Protein AF-A0AAV7VP66-F1 (afdb_monomer_lite)

Foldseek 3Di:
DWLVVVVVCALACPVDVCPPVNPVVVVVCVVVQHWDQDLAETEHEWDDDPPDIDFRLLQAQPDDPVRGHSVLVNVVSDDPLAAHEYEYQEDQDDPAALPPPHPNHSLVRLVSQVPPDLSRYEYEYEYYDPVCLVDDDLVSVLVSCVSVVVSHFYWHDYPDSTIQTAPPPPPVSSCVNCPPRDDD

Secondary structure (DSSP, 8-state):
--HHHHHT--SSSSSSSS-HHHHHHHHHHHHHT--EE-SSEEEE--EE-SS-EE-HHHHHHS--TTSS-HHHHHHHTPPTT--EEEEEEEPPPTTTTS-TT-TT-SGGGGGGGTTS-GGGEEEEEEE--GGGGTSS-HHHHHHHHHHHHTTS-EEE-SSSSSPEETTTTTHHHHHHHTTTPPP-

Structure (mmCIF, N/CA/C/O backbone):
data_AF-A0AAV7VP66-F1
#
_entry.id   AF-A0AAV7VP66-F1
#
loop_
_atom_site.group_PDB
_atom_site.id
_atom_site.type_symbol
_atom_site.label_atom_id
_atom_site.label_alt_id
_atom_site.label_comp_id
_atom_site.label_asym_id
_atom_site.label_entity_id
_atom_site.label_seq_id
_atom_site.pdbx_PDB_ins_code
_atom_site.Cartn_x
_atom_site.Cartn_y
_atom_site.Cartn_z
_atom_site.occupancy
_atom_site.B_iso_or_equiv
_atom_site.auth_seq_id
_atom_site.auth_comp_id
_atom_site.auth_asym_id
_atom_site.auth_atom_id
_atom_site.pdbx_PDB_model_num
ATOM 1 N N . MET A 1 1 ? -17.265 0.683 17.163 1.00 40.94 1 MET A N 1
ATOM 2 C CA . MET A 1 1 ? -15.971 1.197 16.702 1.00 40.94 1 MET A CA 1
ATOM 3 C C . MET A 1 1 ? -16.199 2.122 15.513 1.00 40.94 1 MET A C 1
ATOM 5 O O . MET A 1 1 ? -16.932 1.724 14.608 1.00 40.94 1 MET A O 1
ATOM 9 N N . THR A 1 2 ? -15.736 3.373 15.568 1.00 32.00 2 THR A N 1
ATOM 10 C CA . THR A 1 2 ? -16.033 4.456 14.598 1.00 32.00 2 THR A CA 1
ATOM 11 C C . THR A 1 2 ? -14.845 4.710 13.666 1.00 32.00 2 THR A C 1
ATOM 13 O O . THR A 1 2 ? -13.759 4.186 13.884 1.00 32.00 2 THR A O 1
ATOM 16 N N . ARG A 1 3 ? -15.053 5.526 12.623 1.00 40.59 3 ARG A N 1
ATOM 17 C CA . ARG A 1 3 ? -14.013 6.097 11.744 1.00 40.59 3 ARG A CA 1
ATOM 18 C C . ARG A 1 3 ? -12.750 6.537 12.498 1.00 40.59 3 ARG A C 1
ATOM 20 O O . ARG A 1 3 ? -11.644 6.304 12.026 1.00 40.59 3 ARG A O 1
ATOM 27 N N . ASP A 1 4 ? -12.938 7.056 13.708 1.00 42.88 4 ASP A N 1
ATOM 28 C CA . ASP A 1 4 ? -11.870 7.505 14.590 1.00 42.88 4 ASP A CA 1
ATOM 29 C C . ASP A 1 4 ? -10.891 6.396 15.002 1.00 42.88 4 ASP A C 1
ATOM 31 O O . ASP A 1 4 ? -9.792 6.735 15.390 1.00 42.88 4 ASP A O 1
ATOM 35 N N . GLU A 1 5 ? -11.202 5.096 14.927 1.00 48.59 5 GLU A N 1
ATOM 36 C CA . GLU A 1 5 ? -10.264 4.011 15.302 1.00 48.59 5 GLU A CA 1
ATOM 37 C C . GLU A 1 5 ? -9.369 3.516 14.162 1.00 48.59 5 GLU A C 1
ATOM 39 O O . GLU A 1 5 ? -8.278 3.019 14.436 1.00 48.59 5 GLU A O 1
ATOM 44 N N . CYS A 1 6 ? -9.777 3.675 12.897 1.00 50.09 6 CYS A N 1
ATOM 45 C CA . CYS A 1 6 ? -8.823 3.583 11.787 1.00 50.09 6 CYS A CA 1
ATOM 46 C C . CYS A 1 6 ? -8.069 4.917 11.606 1.00 50.09 6 CYS A C 1
ATOM 48 O O . CYS A 1 6 ? -6.892 4.891 11.267 1.00 50.09 6 CYS A O 1
ATOM 50 N N . ASP A 1 7 ? -8.687 6.069 11.910 1.00 42.00 7 ASP A N 1
ATOM 51 C CA . ASP A 1 7 ? -8.007 7.379 11.893 1.00 42.00 7 ASP A CA 1
ATOM 52 C C . ASP A 1 7 ? -7.042 7.550 13.093 1.00 42.00 7 ASP A C 1
ATOM 54 O O . ASP A 1 7 ? -5.997 8.180 12.962 1.00 42.00 7 ASP A O 1
ATOM 58 N N . THR A 1 8 ? -7.323 6.921 14.246 1.00 41.50 8 THR A N 1
ATOM 59 C CA . THR A 1 8 ? -6.390 6.759 15.386 1.00 41.50 8 THR A CA 1
ATOM 60 C C . THR A 1 8 ? -5.510 5.514 15.271 1.00 41.50 8 THR A C 1
ATOM 62 O O . THR A 1 8 ? -4.888 5.102 16.254 1.00 41.50 8 THR A O 1
ATOM 65 N N . LEU A 1 9 ? -5.276 5.019 14.048 1.00 44.59 9 LEU A N 1
ATOM 66 C CA . LEU A 1 9 ? -4.011 4.354 13.696 1.00 44.59 9 LEU A CA 1
ATOM 67 C C . LEU A 1 9 ? -2.824 5.357 13.747 1.00 44.59 9 LEU A C 1
ATOM 69 O O . LEU A 1 9 ? -1.919 5.350 12.913 1.00 44.59 9 LEU A O 1
ATOM 73 N N . ASP A 1 10 ? -2.849 6.232 14.753 1.00 33.56 10 ASP A N 1
ATOM 74 C CA . ASP A 1 10 ? -2.024 7.398 14.992 1.00 33.56 10 ASP A CA 1
ATOM 75 C C . ASP A 1 10 ? -0.991 7.081 16.089 1.00 33.56 10 ASP A C 1
ATOM 77 O O . ASP A 1 10 ? -1.248 6.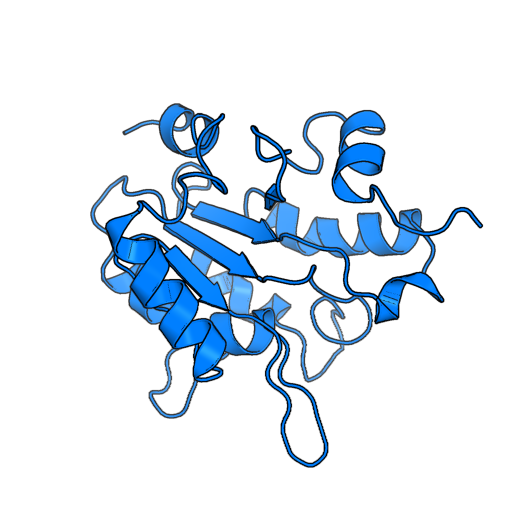371 17.065 1.00 33.56 10 ASP A O 1
ATOM 81 N N . ASN 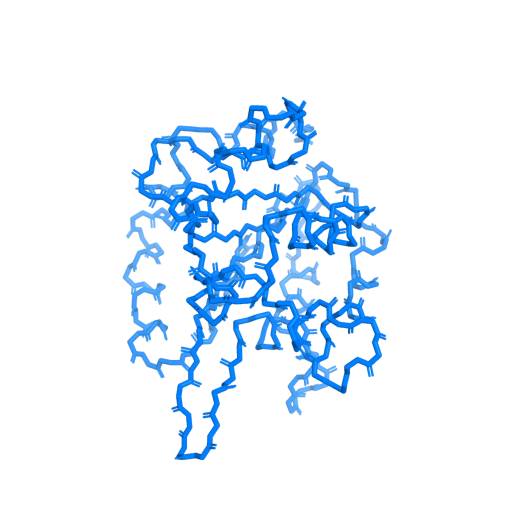A 1 11 ? 0.212 7.614 15.893 1.00 37.25 11 ASN A N 1
ATOM 82 C CA . ASN A 1 11 ? 1.419 7.572 16.735 1.00 37.25 11 ASN A CA 1
ATOM 83 C C . ASN A 1 11 ? 2.084 6.220 17.037 1.00 37.25 11 ASN A C 1
ATOM 85 O O . ASN A 1 11 ? 3.248 6.193 17.438 1.00 37.25 11 ASN A O 1
ATOM 89 N N . ASN A 1 12 ? 1.379 5.107 16.859 1.00 38.16 12 ASN A N 1
ATOM 90 C CA . ASN A 1 12 ? 1.820 3.797 17.324 1.00 38.16 12 ASN A CA 1
ATOM 91 C C . ASN A 1 12 ? 1.525 2.709 16.291 1.00 38.16 12 ASN A C 1
ATOM 93 O O . ASN A 1 12 ? 1.101 1.612 16.615 1.00 38.16 12 ASN A O 1
ATOM 97 N N . VAL A 1 13 ? 1.746 2.986 15.016 1.00 41.06 13 VAL A N 1
ATOM 98 C CA . VAL A 1 13 ? 1.398 2.041 13.951 1.00 41.06 13 VAL A CA 1
ATOM 99 C C . VAL A 1 13 ? 2.572 1.892 12.993 1.00 41.06 13 VAL A C 1
ATOM 101 O O . VAL A 1 13 ? 2.402 1.832 11.808 1.00 41.06 13 VAL A O 1
ATOM 104 N N . MET A 1 14 ? 3.806 1.811 13.481 1.00 40.22 14 MET A N 1
ATOM 105 C CA . MET A 1 14 ? 4.958 1.147 12.810 1.00 40.22 14 MET A CA 1
ATOM 106 C C . MET A 1 14 ? 5.956 0.722 13.881 1.00 40.22 14 MET A C 1
ATOM 108 O O . MET A 1 14 ? 6.471 -0.391 13.861 1.00 40.22 14 MET A O 1
ATOM 112 N N . ALA A 1 15 ? 6.091 1.554 14.917 1.00 39.00 15 ALA A N 1
ATOM 113 C CA . ALA A 1 15 ? 6.607 1.136 16.216 1.00 39.00 15 ALA A CA 1
ATOM 114 C C . ALA A 1 15 ? 5.651 0.181 16.974 1.00 39.00 15 ALA A C 1
ATOM 116 O O . ALA A 1 15 ? 6.102 -0.470 17.909 1.00 39.00 15 ALA A O 1
ATOM 117 N N . ASN A 1 16 ? 4.368 0.102 16.572 1.00 36.69 16 ASN A N 1
ATOM 118 C CA . ASN A 1 16 ? 3.289 -0.595 17.290 1.00 36.69 16 ASN A CA 1
ATOM 119 C C . ASN A 1 16 ? 2.125 -1.153 16.373 1.00 36.69 16 ASN A C 1
ATOM 121 O O . ASN A 1 16 ? 1.189 -1.716 16.932 1.00 36.69 16 ASN A O 1
ATOM 125 N N . VAL A 1 17 ? 2.144 -1.090 15.001 1.00 43.00 17 VAL A N 1
ATOM 126 C CA . VAL A 1 17 ? 1.119 -1.805 14.116 1.00 43.00 17 VAL A CA 1
ATOM 127 C C . VAL A 1 17 ? 1.211 -3.283 14.364 1.00 43.00 17 VAL A C 1
ATOM 129 O O . VAL A 1 17 ? 0.265 -4.053 14.237 1.00 43.00 17 VAL A O 1
ATOM 132 N N . ILE A 1 18 ? 2.467 -3.656 14.515 1.00 48.97 18 ILE A N 1
ATOM 133 C CA . ILE A 1 18 ? 2.882 -4.961 14.828 1.00 48.97 18 ILE A CA 1
ATOM 134 C C . ILE A 1 18 ? 3.005 -4.837 16.333 1.00 48.97 18 ILE A C 1
ATOM 136 O O . ILE A 1 18 ? 4.045 -4.350 16.796 1.00 48.97 18 ILE A O 1
ATOM 140 N N . PRO A 1 19 ? 1.931 -5.109 17.101 1.00 46.34 19 PRO A N 1
ATOM 141 C CA . PRO A 1 19 ? 2.083 -5.201 18.536 1.00 46.34 19 PRO A CA 1
ATOM 142 C C . PRO A 1 19 ? 3.272 -6.138 18.785 1.00 46.34 19 PRO A C 1
ATOM 144 O O . PRO A 1 19 ? 3.606 -6.978 17.947 1.00 46.34 19 PRO A O 1
ATOM 147 N N . SER A 1 20 ? 4.051 -5.875 19.830 1.00 48.53 20 SER A N 1
ATOM 148 C CA . SER A 1 20 ? 5.365 -6.509 20.007 1.00 48.53 20 SER A CA 1
ATOM 149 C C . SER A 1 20 ? 5.333 -8.038 19.872 1.00 48.53 20 SER A C 1
ATOM 151 O O . SER A 1 20 ? 6.319 -8.626 19.452 1.00 48.53 20 SER A O 1
ATOM 153 N N . ASP A 1 21 ? 4.191 -8.650 20.185 1.00 50.47 21 ASP A N 1
ATOM 154 C CA . ASP A 1 21 ? 3.854 -10.062 19.986 1.00 50.47 21 ASP A CA 1
ATOM 155 C C . ASP A 1 21 ? 3.758 -10.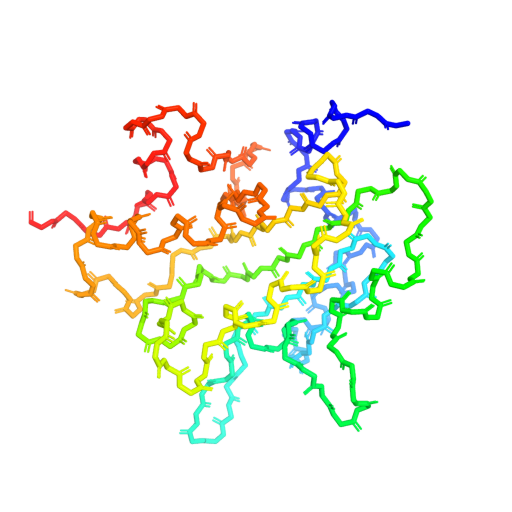490 18.512 1.00 50.47 21 ASP A C 1
ATOM 157 O O . ASP A 1 21 ? 4.203 -11.575 18.168 1.00 50.47 21 ASP A O 1
ATOM 161 N N . LEU A 1 22 ? 3.252 -9.638 17.622 1.00 56.06 22 LEU A N 1
ATOM 162 C CA . LEU A 1 22 ? 3.228 -9.879 16.177 1.00 56.06 22 LEU A CA 1
ATOM 163 C C . LEU A 1 22 ? 4.557 -9.533 15.491 1.00 56.06 22 LEU A C 1
ATOM 165 O O . LEU A 1 22 ? 4.714 -9.785 14.294 1.00 56.06 22 LEU A O 1
ATOM 169 N N . LYS A 1 23 ? 5.502 -8.902 16.206 1.00 65.00 23 LYS A N 1
ATOM 170 C CA . LYS A 1 23 ? 6.748 -8.381 15.614 1.00 65.00 23 LYS A CA 1
ATOM 171 C C . LYS A 1 23 ? 7.646 -9.506 15.195 1.00 65.00 23 LYS A C 1
ATOM 173 O O . LYS A 1 23 ? 8.154 -9.472 14.078 1.00 65.00 23 LYS A O 1
ATOM 178 N N . ASP A 1 24 ? 7.746 -10.498 16.055 1.00 69.50 24 ASP A N 1
ATOM 179 C CA . ASP A 1 24 ? 8.506 -11.699 15.788 1.00 69.50 24 ASP A CA 1
ATOM 180 C C . ASP A 1 24 ? 7.823 -12.504 14.671 1.00 69.50 24 ASP A C 1
ATOM 182 O O . ASP A 1 24 ? 8.485 -12.860 13.704 1.00 69.50 24 ASP A O 1
ATOM 186 N N . ASP A 1 25 ? 6.491 -12.643 14.688 1.00 70.19 25 ASP A N 1
ATOM 187 C CA . ASP A 1 25 ? 5.749 -13.367 13.643 1.00 70.19 25 ASP A CA 1
ATOM 188 C C . ASP A 1 25 ? 5.847 -12.706 12.255 1.00 70.19 25 ASP A C 1
ATOM 190 O O . ASP A 1 25 ? 6.046 -13.381 11.239 1.00 70.19 25 ASP A O 1
ATOM 194 N N . ILE A 1 26 ? 5.736 -11.374 12.179 1.00 69.94 26 ILE A N 1
ATOM 195 C CA . ILE A 1 26 ? 5.923 -10.636 10.924 1.00 69.94 26 ILE A CA 1
ATOM 196 C C . ILE A 1 26 ? 7.387 -10.683 10.495 1.00 69.94 26 ILE A C 1
ATOM 198 O O . ILE A 1 26 ? 7.663 -10.853 9.307 1.00 69.94 26 ILE A O 1
ATOM 202 N N . GLN A 1 27 ? 8.337 -10.558 11.424 1.00 70.50 27 GLN A N 1
ATOM 203 C CA . GLN A 1 27 ? 9.761 -10.683 11.109 1.00 70.50 27 GLN A CA 1
ATOM 204 C C . GLN A 1 27 ? 10.105 -12.078 10.589 1.00 70.50 27 GLN A C 1
ATOM 206 O O . GLN A 1 27 ? 10.852 -12.183 9.615 1.00 70.50 27 GLN A O 1
ATOM 211 N N . ASP A 1 28 ? 9.512 -13.124 11.151 1.00 75.00 28 ASP A N 1
ATOM 212 C CA . ASP A 1 28 ? 9.669 -14.502 10.707 1.00 75.00 28 ASP A CA 1
ATOM 213 C C . ASP A 1 28 ? 9.040 -14.719 9.332 1.00 75.00 28 ASP A C 1
ATOM 215 O O . ASP A 1 28 ? 9.682 -15.292 8.447 1.00 75.00 28 ASP A O 1
ATOM 219 N N . ALA A 1 29 ? 7.828 -14.209 9.092 1.00 74.88 29 ALA A N 1
ATOM 220 C CA . ALA A 1 29 ? 7.203 -14.245 7.770 1.00 74.88 29 ALA A CA 1
ATOM 221 C C . ALA A 1 29 ? 8.059 -13.506 6.728 1.00 74.88 29 ALA A C 1
ATOM 223 O O . ALA A 1 29 ? 8.335 -14.034 5.647 1.00 74.88 29 ALA A O 1
ATOM 224 N N . ILE A 1 30 ? 8.581 -12.327 7.080 1.00 71.88 30 ILE A N 1
ATOM 225 C CA . ILE A 1 30 ? 9.529 -11.563 6.264 1.00 71.88 30 ILE A CA 1
ATOM 226 C C . ILE A 1 30 ? 10.790 -12.385 5.993 1.00 71.88 30 ILE A C 1
ATOM 228 O O . ILE A 1 30 ? 11.245 -12.449 4.848 1.00 71.88 30 ILE A O 1
ATOM 232 N N . PHE A 1 31 ? 11.387 -12.995 7.013 1.00 73.06 31 PHE A N 1
ATOM 233 C CA . PHE A 1 31 ? 12.606 -13.783 6.870 1.00 73.06 31 PHE A CA 1
ATOM 234 C C . PHE A 1 31 ? 12.384 -14.983 5.945 1.00 73.06 31 PHE A C 1
ATOM 236 O O . PHE A 1 31 ? 13.201 -15.250 5.065 1.00 73.06 31 PHE A O 1
ATOM 243 N N . GLN A 1 32 ? 11.232 -15.640 6.074 1.00 79.38 32 GLN A N 1
ATOM 244 C CA . GLN A 1 32 ? 10.834 -16.781 5.255 1.00 79.38 32 GLN A CA 1
ATOM 245 C C . GLN A 1 32 ? 10.344 -16.394 3.851 1.00 79.38 32 GLN A C 1
ATOM 247 O O . GLN A 1 32 ? 10.127 -17.283 3.029 1.00 79.38 32 GLN A O 1
ATOM 252 N N . GLY A 1 33 ? 10.167 -15.099 3.564 1.00 78.56 33 GLY A N 1
ATOM 253 C CA . GLY A 1 33 ? 9.630 -14.626 2.286 1.00 78.56 33 GLY A CA 1
ATOM 254 C C . GLY A 1 33 ? 8.174 -15.038 2.074 1.00 78.56 33 GLY A C 1
ATOM 255 O O . GLY A 1 33 ? 7.813 -15.453 0.979 1.00 78.56 33 GLY A O 1
ATOM 256 N N . LYS A 1 34 ? 7.362 -14.978 3.131 1.00 87.00 34 LYS A N 1
ATOM 257 C CA . LYS A 1 34 ? 5.937 -15.313 3.116 1.00 87.00 34 LYS A CA 1
ATOM 258 C C . LYS A 1 34 ? 5.094 -14.086 3.438 1.00 87.00 34 LYS A C 1
ATOM 260 O O . LYS A 1 34 ? 5.551 -13.165 4.117 1.00 87.00 34 LYS A O 1
ATOM 265 N N . VAL A 1 35 ? 3.844 -14.120 2.989 1.00 89.75 35 VAL A N 1
ATOM 266 C CA . VAL A 1 35 ? 2.809 -13.206 3.474 1.00 89.75 35 VAL A CA 1
ATOM 267 C C . VAL A 1 35 ? 2.510 -13.545 4.930 1.00 89.75 35 VAL A C 1
ATOM 269 O O . VAL A 1 35 ? 2.353 -14.713 5.285 1.00 89.75 35 VAL A O 1
ATOM 272 N N . TYR A 1 36 ? 2.445 -12.520 5.769 1.00 88.88 36 TYR A N 1
ATOM 273 C CA . TYR A 1 36 ? 1.912 -12.637 7.116 1.00 88.88 36 TYR A CA 1
ATOM 274 C C . TYR A 1 36 ? 0.404 -12.367 7.088 1.00 88.88 36 TYR A C 1
ATOM 276 O O . TYR A 1 36 ? -0.025 -11.329 6.582 1.00 88.88 36 TYR A O 1
ATOM 284 N N . GLU A 1 37 ? -0.386 -13.277 7.656 1.00 88.69 37 GLU A N 1
ATOM 285 C CA . GLU A 1 37 ? -1.845 -13.176 7.778 1.00 88.69 37 GLU A CA 1
ATOM 286 C C . GLU A 1 37 ? -2.249 -13.209 9.255 1.00 88.69 37 GLU A C 1
ATOM 288 O O . GLU A 1 37 ? -2.425 -14.275 9.845 1.00 88.69 37 GLU A O 1
ATOM 293 N N . GLY A 1 38 ? -2.394 -12.030 9.857 1.00 82.62 38 GLY A N 1
ATOM 294 C CA . GLY A 1 38 ? -2.889 -11.876 11.222 1.00 82.62 38 GLY A CA 1
ATOM 295 C C . GLY A 1 38 ? -4.416 -11.837 11.301 1.00 82.62 38 GLY A C 1
ATOM 296 O O . GLY A 1 38 ? -5.122 -12.128 10.344 1.00 82.62 38 GLY A O 1
ATOM 297 N N . SER A 1 39 ? -4.951 -11.419 12.450 1.00 81.38 39 SER A N 1
ATOM 298 C CA . SER A 1 39 ? -6.398 -11.210 12.644 1.00 81.38 39 SER A CA 1
ATOM 299 C C . SER A 1 39 ? -6.898 -9.842 12.162 1.00 81.38 39 SER A C 1
ATOM 301 O O . SER A 1 39 ? -8.098 -9.644 11.989 1.00 81.38 39 SER A O 1
ATOM 303 N N . ARG A 1 40 ? -5.990 -8.873 11.988 1.00 82.88 40 ARG A N 1
ATOM 304 C CA . ARG A 1 40 ? -6.292 -7.487 11.576 1.00 82.88 40 ARG A CA 1
ATOM 305 C C . ARG A 1 40 ? -5.371 -6.944 10.500 1.00 82.88 40 ARG A C 1
ATOM 307 O O . ARG A 1 40 ? -5.629 -5.865 9.986 1.00 82.88 40 ARG A O 1
ATOM 314 N N . ILE A 1 41 ? -4.294 -7.655 10.184 1.00 85.62 41 ILE A N 1
ATOM 315 C CA . ILE A 1 41 ? -3.301 -7.187 9.228 1.00 85.62 41 ILE A CA 1
ATOM 316 C C . ILE A 1 41 ? -2.850 -8.314 8.313 1.00 85.62 41 ILE A C 1
ATOM 318 O O . ILE A 1 41 ? -2.525 -9.403 8.783 1.00 85.62 41 ILE A O 1
ATOM 322 N N . ALA A 1 42 ? -2.807 -8.022 7.018 1.00 91.06 42 ALA A N 1
ATOM 323 C CA . ALA A 1 42 ? -2.052 -8.789 6.043 1.00 91.06 42 ALA A CA 1
ATOM 324 C C . ALA A 1 42 ? -0.810 -7.977 5.661 1.00 91.06 42 ALA A C 1
ATOM 326 O O . ALA A 1 42 ? -0.923 -6.810 5.286 1.00 91.06 42 ALA A O 1
ATOM 327 N N . PHE A 1 43 ? 0.373 -8.570 5.780 1.00 89.88 43 PHE A N 1
ATOM 328 C CA . PHE A 1 43 ? 1.636 -7.898 5.485 1.00 89.88 43 PHE A CA 1
ATOM 329 C C . PHE A 1 43 ? 2.430 -8.697 4.456 1.00 89.88 43 PHE A C 1
ATOM 331 O O . PHE A 1 43 ? 2.600 -9.908 4.600 1.00 89.88 43 PHE A O 1
ATOM 338 N N . ALA A 1 44 ? 2.984 -8.015 3.455 1.00 91.94 44 ALA A N 1
ATOM 339 C CA . ALA A 1 44 ? 3.905 -8.626 2.506 1.00 91.94 44 ALA A CA 1
ATOM 340 C C . ALA A 1 44 ? 5.071 -7.699 2.149 1.00 91.94 44 ALA A C 1
ATOM 342 O O . ALA A 1 44 ? 4.970 -6.471 2.147 1.00 91.94 44 ALA A O 1
ATOM 343 N N . LYS A 1 45 ? 6.193 -8.313 1.769 1.00 89.81 45 LYS A N 1
ATOM 344 C CA . LYS A 1 45 ? 7.307 -7.640 1.096 1.00 89.81 45 LYS A CA 1
ATOM 345 C C . LYS A 1 45 ? 7.531 -8.261 -0.278 1.00 89.81 45 LYS A C 1
ATOM 347 O O . LYS A 1 45 ? 7.099 -9.392 -0.494 1.00 89.81 45 LYS A O 1
ATOM 352 N N . PRO A 1 46 ? 8.271 -7.596 -1.175 1.00 90.62 46 PRO A N 1
ATOM 353 C CA . PRO A 1 46 ? 8.700 -8.247 -2.397 1.00 90.62 46 PRO A CA 1
ATOM 354 C C . PRO A 1 46 ? 9.526 -9.503 -2.106 1.00 90.62 46 PRO A C 1
ATOM 356 O O . PRO A 1 46 ? 10.438 -9.479 -1.268 1.00 90.62 46 PRO A O 1
ATOM 359 N N . VAL A 1 47 ? 9.220 -10.586 -2.813 1.00 90.31 47 VAL A N 1
ATOM 360 C CA . VAL A 1 47 ? 9.926 -11.864 -2.704 1.00 90.31 47 VAL A CA 1
ATOM 361 C C . VAL A 1 47 ? 10.675 -12.120 -3.999 1.00 90.31 47 VAL A C 1
ATOM 363 O O . VAL A 1 47 ? 10.130 -12.031 -5.096 1.00 90.31 47 VAL A O 1
ATOM 366 N N . ARG A 1 48 ? 11.969 -12.416 -3.873 1.00 88.75 48 ARG A N 1
ATOM 367 C CA . ARG A 1 48 ? 12.813 -12.727 -5.022 1.00 88.75 48 ARG A CA 1
ATOM 368 C C . ARG A 1 48 ? 12.718 -14.210 -5.350 1.00 88.75 48 ARG A C 1
ATOM 370 O O . ARG A 1 48 ? 13.130 -15.048 -4.551 1.00 88.75 48 ARG A O 1
ATOM 377 N N . HIS A 1 49 ? 12.302 -14.511 -6.571 1.00 86.44 49 HIS A N 1
ATOM 378 C CA . HIS A 1 49 ? 12.427 -15.831 -7.176 1.00 86.44 49 HIS A CA 1
ATOM 379 C C . HIS A 1 49 ? 13.658 -15.882 -8.090 1.00 86.44 49 HIS A C 1
ATOM 381 O O . HIS A 1 49 ? 14.386 -14.900 -8.252 1.00 86.44 49 HIS A O 1
ATOM 387 N N . ARG A 1 50 ? 13.927 -17.048 -8.694 1.00 88.12 50 ARG A N 1
ATOM 388 C CA . ARG A 1 50 ? 15.116 -17.235 -9.548 1.00 88.12 50 ARG A CA 1
ATOM 389 C C . ARG A 1 50 ? 15.191 -16.210 -10.687 1.00 88.12 50 ARG A C 1
ATOM 391 O O . ARG A 1 50 ? 16.271 -15.685 -10.932 1.00 88.12 50 ARG A O 1
ATOM 398 N N . ASN A 1 51 ? 14.058 -15.911 -11.330 1.00 90.44 51 ASN A N 1
ATOM 399 C CA . ASN A 1 51 ? 14.010 -15.118 -12.566 1.00 90.44 51 ASN A CA 1
ATOM 400 C C . ASN A 1 51 ? 13.114 -13.870 -12.491 1.00 90.44 51 ASN A C 1
ATOM 402 O O . ASN A 1 51 ? 13.042 -13.130 -13.465 1.00 90.44 51 ASN A O 1
ATOM 406 N N . TYR A 1 52 ? 12.414 -13.642 -11.381 1.00 87.62 52 TYR A N 1
ATOM 407 C CA . TYR A 1 52 ? 11.472 -12.531 -11.228 1.00 87.62 52 TYR A CA 1
ATOM 408 C C . TYR A 1 52 ? 11.276 -12.184 -9.748 1.00 87.62 52 TYR A C 1
ATOM 410 O O . TYR A 1 52 ? 11.774 -12.888 -8.863 1.00 87.62 52 TYR A O 1
ATOM 418 N N . TRP A 1 53 ? 10.575 -11.083 -9.492 1.00 90.31 53 TRP A N 1
ATOM 419 C CA . TRP A 1 53 ? 10.177 -10.648 -8.159 1.00 90.31 53 TRP A CA 1
ATOM 420 C C . TRP A 1 53 ? 8.661 -10.656 -8.064 1.00 90.31 53 TRP A C 1
ATOM 422 O O . TRP A 1 53 ? 8.003 -10.041 -8.897 1.00 90.31 53 TRP A O 1
ATOM 432 N N . ASP A 1 54 ? 8.132 -11.297 -7.030 1.00 91.44 54 ASP A N 1
ATOM 433 C CA . ASP A 1 54 ? 6.733 -11.125 -6.669 1.00 91.44 54 ASP A CA 1
ATOM 434 C C . ASP A 1 54 ? 6.610 -9.864 -5.831 1.00 91.44 54 ASP A C 1
ATOM 436 O O . ASP A 1 54 ? 7.251 -9.722 -4.787 1.00 91.44 54 ASP A O 1
ATOM 440 N N . HIS A 1 55 ? 5.809 -8.919 -6.311 1.00 94.25 55 HIS A N 1
ATOM 441 C CA . HIS A 1 55 ? 5.533 -7.686 -5.592 1.00 94.25 55 HIS A CA 1
ATOM 442 C C . HIS A 1 55 ? 4.605 -7.965 -4.405 1.00 94.25 55 HIS A C 1
ATOM 444 O O . HIS A 1 55 ? 3.881 -8.962 -4.372 1.00 94.25 55 HIS A O 1
ATOM 450 N N . ALA A 1 56 ? 4.667 -7.108 -3.389 1.00 94.19 56 ALA A N 1
ATOM 451 C CA . ALA A 1 56 ? 3.904 -7.304 -2.160 1.00 94.19 56 ALA A CA 1
ATOM 452 C C . ALA A 1 56 ? 2.392 -7.264 -2.426 1.00 94.19 56 ALA A C 1
ATOM 454 O O . ALA A 1 56 ? 1.650 -8.080 -1.893 1.00 94.19 56 ALA A O 1
ATOM 455 N N . GLU A 1 57 ? 1.944 -6.359 -3.296 1.00 94.62 57 GLU A N 1
ATOM 456 C CA . GLU A 1 57 ? 0.531 -6.180 -3.633 1.00 94.62 57 GLU A CA 1
ATOM 457 C C . GLU A 1 57 ? -0.048 -7.408 -4.323 1.00 94.62 57 GLU A C 1
ATOM 459 O O . GLU A 1 57 ? -1.136 -7.858 -3.970 1.00 94.62 57 GLU A O 1
ATOM 464 N N . TYR A 1 58 ? 0.713 -7.983 -5.260 1.00 92.69 58 TYR A N 1
ATOM 465 C CA . TYR A 1 58 ? 0.320 -9.201 -5.958 1.00 92.69 58 TYR A CA 1
ATOM 466 C C . TYR A 1 58 ? 0.131 -10.350 -4.965 1.00 92.69 58 TYR A C 1
ATOM 468 O O . TYR A 1 58 ? -0.905 -11.006 -4.963 1.00 92.69 58 TYR A O 1
ATOM 476 N N . GLN A 1 59 ? 1.091 -10.531 -4.054 1.00 93.62 59 GLN A N 1
ATOM 477 C CA . GLN A 1 59 ? 1.007 -11.555 -3.013 1.00 93.62 59 GLN A CA 1
ATOM 478 C C . GLN A 1 59 ? -0.185 -11.349 -2.066 1.00 93.62 59 GLN A C 1
ATOM 480 O O . GLN A 1 59 ? -0.738 -12.329 -1.584 1.00 93.62 59 GLN A O 1
ATOM 485 N N . LEU A 1 60 ? -0.577 -10.104 -1.779 1.00 94.88 60 LEU A N 1
ATOM 486 C CA . LEU A 1 60 ? -1.669 -9.788 -0.851 1.00 94.88 60 LEU A CA 1
ATOM 487 C C . LEU A 1 60 ? -3.061 -9.952 -1.470 1.00 94.88 60 LEU A C 1
ATOM 489 O O . LEU A 1 60 ? -3.981 -10.399 -0.782 1.00 94.88 60 LEU A O 1
ATOM 493 N N . LEU A 1 61 ? -3.228 -9.541 -2.729 1.00 94.69 61 LEU A N 1
ATOM 494 C CA . LEU A 1 61 ? -4.544 -9.316 -3.335 1.00 94.69 61 LEU A CA 1
ATOM 495 C C . LEU A 1 61 ? -4.921 -10.336 -4.404 1.00 94.69 61 LEU A C 1
ATOM 497 O O . LEU A 1 61 ? -6.114 -10.570 -4.602 1.00 94.69 61 LEU A O 1
ATOM 501 N N . VAL A 1 62 ? -3.946 -10.967 -5.058 1.00 92.44 62 VAL A N 1
ATOM 502 C CA . VAL A 1 62 ? -4.224 -11.946 -6.111 1.00 92.44 62 VAL A CA 1
ATOM 503 C C . VAL A 1 62 ? -4.482 -13.322 -5.489 1.00 92.44 62 VAL A C 1
ATOM 505 O O . VAL A 1 62 ? -3.737 -13.730 -4.595 1.00 92.44 62 VAL A O 1
ATOM 508 N N . PRO A 1 63 ? -5.532 -14.048 -5.920 1.00 92.75 63 PRO A N 1
ATOM 509 C CA . PRO A 1 63 ? -5.802 -15.396 -5.443 1.00 92.75 63 PRO A CA 1
ATOM 510 C C . PRO A 1 63 ? -4.621 -16.347 -5.638 1.00 92.75 63 PRO A C 1
ATOM 512 O O . PRO A 1 63 ? -4.041 -16.426 -6.722 1.00 92.75 63 PRO A O 1
ATOM 515 N N . ASP A 1 64 ? -4.295 -17.095 -4.587 1.00 89.06 64 ASP A N 1
ATOM 516 C CA . ASP A 1 64 ? -3.272 -18.137 -4.633 1.00 89.06 64 ASP A CA 1
ATOM 517 C C . ASP A 1 64 ? -3.884 -19.507 -5.005 1.00 89.06 64 ASP A C 1
ATOM 519 O O . ASP A 1 64 ? -5.029 -19.609 -5.451 1.00 89.06 64 ASP A O 1
ATOM 523 N N . GLY A 1 65 ? -3.126 -20.594 -4.825 1.00 86.69 65 GLY A N 1
ATOM 524 C CA . GLY A 1 65 ? -3.587 -21.959 -5.115 1.00 86.69 65 GLY A CA 1
ATOM 525 C C . GLY A 1 65 ? -4.826 -22.417 -4.327 1.00 86.69 65 GLY A C 1
ATOM 526 O O . GLY A 1 65 ? -5.406 -23.443 -4.677 1.00 86.69 65 GLY A O 1
ATOM 527 N N . SER A 1 66 ? -5.247 -21.681 -3.293 1.00 87.44 66 SER A N 1
ATOM 528 C CA . SER A 1 66 ? -6.511 -21.899 -2.576 1.00 87.44 66 SER A CA 1
ATOM 529 C C . SER A 1 66 ? -7.736 -21.310 -3.288 1.00 87.44 66 SER A C 1
ATOM 531 O O . SER A 1 66 ? -8.863 -21.612 -2.899 1.00 87.44 66 SER A O 1
ATOM 533 N N . GLY A 1 67 ? -7.538 -20.483 -4.321 1.00 92.19 67 GLY A N 1
ATOM 534 C CA . GLY A 1 67 ? -8.602 -19.727 -4.984 1.00 92.19 67 GLY A CA 1
ATOM 535 C C . GLY A 1 67 ? -8.990 -18.432 -4.263 1.00 92.19 67 GLY A C 1
ATOM 536 O O . GLY A 1 67 ? -9.886 -17.731 -4.727 1.00 92.19 67 GLY A O 1
ATOM 537 N N . GLU A 1 68 ? -8.308 -18.093 -3.165 1.00 93.62 68 GLU A N 1
ATOM 538 C CA . GLU A 1 68 ? -8.498 -16.857 -2.403 1.00 93.62 68 GLU A CA 1
ATOM 539 C C . GLU A 1 68 ? -7.158 -16.154 -2.176 1.00 93.62 68 GLU A C 1
ATOM 541 O O . GLU A 1 68 ? -6.114 -16.800 -2.081 1.00 93.62 68 GLU A O 1
ATOM 546 N N . SER A 1 69 ? -7.173 -14.827 -2.080 1.00 94.62 69 SER A N 1
ATOM 547 C CA . SER A 1 69 ? -6.005 -14.045 -1.677 1.00 94.62 69 SER A CA 1
ATOM 548 C C . SER A 1 69 ? -5.880 -13.961 -0.149 1.00 94.62 69 SER A C 1
ATOM 550 O O . SER A 1 69 ? -6.881 -14.105 0.565 1.00 94.62 69 SER A O 1
ATOM 552 N N . PRO A 1 70 ? -4.681 -13.682 0.393 1.00 93.81 70 PRO A N 1
ATOM 553 C CA . PRO A 1 70 ? -4.499 -13.416 1.822 1.00 93.81 70 PRO A CA 1
ATOM 554 C C . PRO A 1 70 ? -5.460 -12.361 2.377 1.00 93.81 70 PRO A C 1
ATOM 556 O O . PRO A 1 70 ? -6.049 -12.540 3.444 1.00 93.81 70 PRO A O 1
ATOM 559 N N . VAL A 1 71 ? -5.685 -11.280 1.626 1.00 93.56 71 VAL A N 1
ATOM 560 C CA . VAL A 1 71 ? -6.644 -10.237 2.003 1.00 93.56 71 VAL A CA 1
ATOM 561 C C . VAL A 1 71 ? -8.075 -10.774 2.012 1.00 93.56 71 VAL A C 1
ATOM 563 O O . VAL A 1 71 ? -8.801 -10.523 2.970 1.00 93.56 71 VAL A O 1
ATOM 566 N N . GLN A 1 72 ? -8.488 -11.560 1.013 1.00 94.00 72 GLN A N 1
ATOM 567 C CA . GLN A 1 72 ? -9.818 -12.186 1.009 1.00 94.00 72 GLN A CA 1
ATOM 568 C C . GLN A 1 72 ? -10.042 -13.054 2.253 1.00 94.00 72 GLN A C 1
ATOM 570 O O . GLN A 1 72 ? -11.088 -12.954 2.900 1.00 94.00 72 GLN A O 1
ATOM 575 N N . ARG A 1 73 ? -9.050 -13.870 2.626 1.00 93.25 73 ARG A N 1
ATOM 576 C CA . ARG A 1 73 ? -9.114 -14.717 3.825 1.00 93.25 73 ARG A CA 1
ATOM 577 C C . ARG A 1 73 ? -9.195 -13.904 5.109 1.00 93.25 73 ARG A C 1
ATOM 579 O O . ARG A 1 73 ? -9.931 -14.284 6.019 1.00 93.25 73 ARG A O 1
ATOM 586 N N . LEU A 1 74 ? -8.451 -12.805 5.187 1.00 90.81 74 LEU A N 1
ATOM 587 C CA . LEU A 1 74 ? -8.481 -11.893 6.324 1.00 90.81 74 LEU A CA 1
ATOM 588 C C . LEU A 1 74 ? -9.861 -11.245 6.481 1.00 90.81 74 LEU A C 1
ATOM 590 O O . LEU A 1 74 ? -10.447 -11.286 7.561 1.00 90.81 74 LEU A O 1
ATOM 594 N N . LEU A 1 75 ? -10.419 -10.724 5.389 1.00 90.44 75 LEU A N 1
ATOM 595 C CA . LEU A 1 75 ? -11.722 -10.059 5.384 1.00 90.44 75 LEU A CA 1
ATOM 596 C C . LEU A 1 75 ? -12.873 -11.001 5.759 1.00 90.44 75 LEU A C 1
ATOM 598 O O . LEU A 1 75 ? -13.802 -10.589 6.445 1.00 90.44 75 LEU A O 1
ATOM 602 N N . LYS A 1 76 ? -12.802 -12.285 5.387 1.00 90.50 76 LYS A N 1
ATOM 603 C CA . LYS A 1 76 ? -13.801 -13.296 5.788 1.00 90.50 76 LYS A CA 1
ATOM 604 C C . LYS A 1 76 ? -13.817 -13.601 7.286 1.00 90.50 76 LYS A C 1
ATOM 606 O O . LYS A 1 76 ? -14.820 -14.101 7.785 1.00 90.50 76 LYS A O 1
ATOM 611 N N . LYS A 1 77 ? -12.711 -13.341 7.983 1.00 88.12 77 LYS A N 1
ATOM 612 C CA . LYS A 1 77 ? -12.560 -13.548 9.433 1.00 88.12 77 LYS A CA 1
ATOM 613 C C . LYS A 1 77 ? -12.816 -12.265 10.232 1.00 88.12 77 LYS A C 1
ATOM 615 O O . LYS A 1 77 ? -12.669 -12.279 11.450 1.00 88.12 77 LYS A O 1
ATOM 620 N N . MET A 1 78 ? -13.125 -11.161 9.553 1.00 83.81 78 MET A N 1
ATOM 621 C CA . MET A 1 78 ? -13.314 -9.854 10.167 1.00 83.81 78 MET A CA 1
ATOM 622 C C . MET A 1 78 ? -14.625 -9.817 10.956 1.00 83.81 78 MET A C 1
ATOM 624 O O . MET A 1 78 ? -15.700 -10.065 10.410 1.00 83.81 78 MET A O 1
ATOM 628 N N . GLU A 1 79 ? -14.538 -9.443 12.229 1.00 82.25 79 GLU A N 1
ATOM 629 C CA . GLU A 1 79 ? -15.708 -9.158 13.055 1.00 82.25 79 GLU A CA 1
ATOM 630 C C . GLU A 1 79 ? -16.333 -7.799 12.679 1.00 82.25 79 GLU A C 1
ATOM 632 O O . GLU A 1 79 ? -15.647 -6.903 12.172 1.00 82.25 79 GLU A O 1
ATOM 637 N N . PRO A 1 80 ? -17.631 -7.575 12.952 1.00 78.25 80 PRO A N 1
ATOM 638 C CA . PRO A 1 80 ? -18.273 -6.294 12.676 1.00 78.25 80 PRO A CA 1
ATOM 639 C C . PRO A 1 80 ? -17.533 -5.103 13.309 1.00 78.25 80 PRO A C 1
ATOM 641 O O . PRO A 1 80 ? -17.307 -5.060 14.519 1.00 78.25 80 PRO A O 1
ATOM 644 N N . ASN A 1 81 ? -17.242 -4.084 12.495 1.00 72.19 81 ASN A N 1
ATOM 645 C CA . ASN A 1 81 ? -16.516 -2.860 12.872 1.00 72.19 81 ASN A CA 1
ATOM 646 C C . ASN A 1 81 ? -15.029 -3.057 13.233 1.00 72.19 81 ASN A C 1
ATOM 648 O O . ASN A 1 81 ? -14.431 -2.172 13.847 1.00 72.19 81 ASN A O 1
ATOM 652 N N . GLN A 1 82 ? -14.425 -4.195 12.886 1.00 78.50 82 GLN A N 1
ATOM 653 C CA . GLN A 1 82 ? -12.990 -4.414 13.047 1.00 78.50 82 GLN A CA 1
ATOM 654 C C . GLN A 1 82 ? -12.219 -3.750 11.900 1.00 78.50 82 GLN A C 1
ATOM 656 O O . GLN A 1 82 ? -12.508 -3.998 10.736 1.00 78.50 82 GLN A O 1
ATOM 661 N N . CYS A 1 83 ? -11.222 -2.924 12.231 1.00 80.06 83 CYS A N 1
ATOM 662 C CA . CYS A 1 83 ? -10.328 -2.332 11.234 1.00 80.06 83 CYS A CA 1
ATOM 663 C C . CYS A 1 83 ? -9.380 -3.401 10.674 1.00 80.06 83 CYS A C 1
ATOM 665 O O . CYS A 1 83 ? -8.790 -4.173 11.442 1.00 80.06 83 CYS A O 1
ATOM 667 N N . VAL A 1 84 ? -9.219 -3.419 9.353 1.00 85.69 84 VAL A N 1
ATOM 668 C CA . VAL A 1 84 ? -8.322 -4.332 8.647 1.00 85.69 84 VAL A CA 1
ATOM 669 C C . VAL A 1 84 ? -7.307 -3.547 7.831 1.00 85.69 84 VAL A C 1
ATOM 671 O O . VAL A 1 84 ? -7.656 -2.692 7.018 1.00 85.69 84 VAL A O 1
ATOM 674 N N . LEU A 1 85 ? -6.036 -3.869 8.032 1.00 86.50 85 LEU A N 1
ATOM 675 C CA . LEU A 1 85 ? -4.914 -3.246 7.355 1.00 86.50 85 LEU A CA 1
ATOM 676 C C . LEU A 1 85 ? -4.287 -4.228 6.368 1.00 86.50 85 LEU A C 1
ATOM 678 O O . LEU A 1 85 ? -4.035 -5.388 6.682 1.00 86.50 85 LEU A O 1
ATOM 682 N N . PHE A 1 86 ? -3.975 -3.753 5.178 1.00 91.38 86 PHE A N 1
ATOM 683 C CA . PHE A 1 86 ? -3.151 -4.485 4.226 1.00 91.38 86 PHE A CA 1
ATOM 684 C C . PHE A 1 86 ? -1.945 -3.618 3.924 1.00 91.38 86 PHE A C 1
ATOM 686 O O . PHE A 1 86 ? -2.062 -2.445 3.562 1.00 91.38 86 PHE A O 1
ATOM 693 N N . HIS A 1 87 ? -0.778 -4.186 4.196 1.00 90.44 87 HIS A N 1
ATOM 694 C CA . HIS A 1 87 ? 0.466 -3.449 4.257 1.00 90.44 87 HIS A CA 1
ATOM 695 C C . HIS A 1 87 ? 1.492 -4.049 3.305 1.00 90.44 87 HIS A C 1
ATOM 697 O O . HIS A 1 87 ? 1.879 -5.214 3.442 1.00 90.44 87 HIS A O 1
ATOM 703 N N . SER A 1 88 ? 1.986 -3.228 2.383 1.00 93.06 88 SER A N 1
ATOM 704 C CA . SER A 1 88 ? 3.131 -3.565 1.545 1.00 93.06 88 SER A CA 1
ATOM 705 C C . SER A 1 88 ? 4.404 -2.883 2.046 1.00 93.06 88 SER A C 1
ATOM 707 O O . SER A 1 88 ? 4.437 -1.700 2.369 1.00 93.06 88 SER A O 1
ATOM 709 N N . LEU A 1 89 ? 5.515 -3.618 2.110 1.00 88.50 89 LEU A N 1
ATOM 710 C CA . LEU A 1 89 ? 6.784 -3.015 2.533 1.00 88.50 89 LEU A CA 1
ATOM 711 C C . LEU A 1 89 ? 7.233 -1.893 1.578 1.00 88.50 89 LEU A C 1
ATOM 713 O O . LEU A 1 89 ? 7.778 -0.879 2.017 1.00 88.50 89 LEU A O 1
ATOM 717 N N . LEU A 1 90 ? 7.038 -2.089 0.274 1.00 92.31 90 LEU A N 1
ATOM 718 C CA . LEU A 1 90 ? 7.336 -1.096 -0.755 1.00 92.31 90 LEU A CA 1
ATOM 719 C C . LEU A 1 90 ? 6.037 -0.558 -1.342 1.00 92.31 90 LEU A C 1
ATOM 721 O O . LEU A 1 90 ? 5.044 -1.270 -1.367 1.00 92.31 90 LEU A O 1
ATOM 725 N N . SER A 1 91 ? 6.062 0.676 -1.828 1.00 95.12 91 SER A N 1
ATOM 726 C CA . SER A 1 91 ? 4.912 1.301 -2.457 1.00 95.12 91 SER A CA 1
ATOM 727 C C . SER A 1 91 ? 4.483 0.541 -3.716 1.00 95.12 91 SER A C 1
ATOM 729 O O . SER A 1 91 ? 5.355 0.067 -4.453 1.00 95.12 91 SER A O 1
ATOM 731 N N . PRO A 1 92 ? 3.180 0.525 -4.034 1.00 95.81 92 PRO A N 1
ATOM 732 C CA . PRO A 1 92 ? 2.691 -0.024 -5.289 1.00 95.81 92 PRO A CA 1
ATOM 733 C C . PRO A 1 92 ? 3.345 0.660 -6.491 1.00 95.81 92 PRO A C 1
ATOM 735 O O . PRO A 1 92 ? 3.231 1.880 -6.641 1.00 95.81 92 PRO A O 1
ATOM 738 N N . CYS A 1 93 ? 4.044 -0.123 -7.316 1.00 94.56 93 CYS A N 1
ATOM 739 C CA . CYS A 1 93 ? 4.806 0.405 -8.448 1.00 94.56 93 CYS A CA 1
ATOM 740 C C . CYS A 1 93 ? 3.934 0.746 -9.652 1.00 94.56 93 CYS A C 1
ATOM 742 O O . CYS A 1 93 ? 2.929 0.063 -9.877 1.00 94.56 93 CYS A O 1
ATOM 744 N N . LEU A 1 94 ? 4.362 1.735 -10.446 1.00 93.69 94 LEU A N 1
ATOM 745 C CA . LEU A 1 94 ? 3.600 2.221 -11.598 1.00 93.69 94 LEU A CA 1
ATOM 746 C C . LEU A 1 94 ? 3.469 1.162 -12.700 1.00 93.69 94 LEU A C 1
ATOM 748 O O . LEU A 1 94 ? 2.365 0.902 -13.162 1.00 93.69 94 LEU A O 1
ATOM 752 N N . ASP A 1 95 ? 4.587 0.545 -13.082 1.00 89.38 95 ASP A N 1
ATOM 753 C CA . ASP A 1 95 ? 4.685 -0.262 -14.308 1.00 89.38 95 ASP A CA 1
ATOM 754 C C . ASP A 1 95 ? 3.960 -1.616 -14.244 1.00 89.38 95 ASP A C 1
ATOM 756 O O . ASP A 1 95 ? 3.723 -2.237 -15.276 1.00 89.38 95 ASP A O 1
ATOM 760 N N . TYR A 1 96 ? 3.645 -2.107 -13.041 1.00 91.69 96 TYR A N 1
ATOM 761 C CA . TYR A 1 96 ? 3.056 -3.439 -12.866 1.00 91.69 96 TYR A CA 1
ATOM 762 C C . TYR A 1 96 ? 1.870 -3.441 -11.913 1.00 91.69 96 TYR A C 1
ATOM 764 O O . TYR A 1 96 ? 0.812 -3.945 -12.268 1.00 91.69 96 TYR A O 1
ATOM 772 N N . CYS A 1 97 ? 2.031 -2.898 -10.702 1.00 94.56 97 CYS A N 1
ATOM 773 C CA . CYS A 1 97 ? 1.032 -3.062 -9.645 1.00 94.56 97 CYS A CA 1
ATOM 774 C C . CYS A 1 97 ? -0.220 -2.209 -9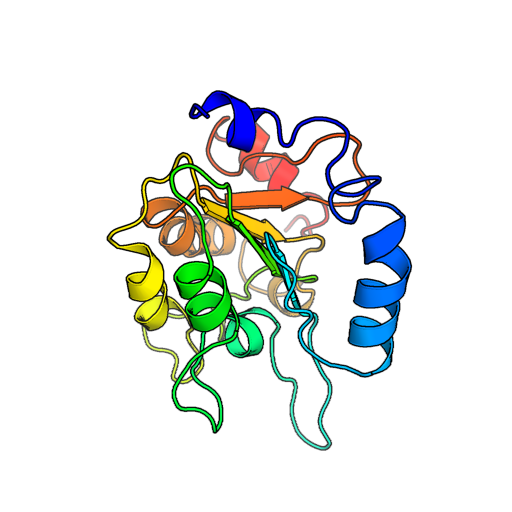.899 1.00 94.56 97 CYS A C 1
ATOM 776 O O . CYS A 1 97 ? -1.331 -2.700 -9.712 1.00 94.56 97 CYS A O 1
ATOM 778 N N . ILE A 1 98 ? -0.042 -0.951 -10.319 1.00 93.88 98 ILE A N 1
ATOM 779 C CA . ILE A 1 98 ? -1.132 0.021 -10.550 1.00 93.88 98 ILE A CA 1
ATOM 780 C C . ILE A 1 98 ? -1.314 0.387 -12.031 1.00 93.88 98 ILE A C 1
ATOM 782 O O . ILE A 1 98 ? -1.885 1.435 -12.342 1.00 93.88 98 ILE A O 1
ATOM 786 N N . ASP A 1 99 ? -0.843 -0.468 -12.939 1.00 93.31 99 ASP A N 1
ATOM 787 C CA . ASP A 1 99 ? -1.088 -0.330 -14.374 1.00 93.31 99 ASP A CA 1
ATOM 788 C C . ASP A 1 99 ? -2.512 -0.825 -14.704 1.00 93.31 99 ASP A C 1
ATOM 790 O O . ASP A 1 99 ? -2.795 -2.010 -14.526 1.00 93.31 99 ASP A O 1
ATOM 794 N N . PRO A 1 100 ? -3.434 0.018 -15.201 1.00 89.44 100 PRO A N 1
ATOM 795 C CA . PRO A 1 100 ? -4.796 -0.406 -15.543 1.00 89.44 100 PRO A CA 1
ATOM 796 C C . PRO A 1 100 ? -4.866 -1.461 -16.654 1.00 89.44 100 PRO A C 1
ATOM 798 O O . PRO A 1 100 ? -5.868 -2.164 -16.769 1.00 89.44 100 PRO A O 1
ATOM 801 N N . GLN A 1 101 ? -3.838 -1.546 -17.502 1.00 89.75 101 GLN A N 1
ATOM 802 C CA . GLN A 1 101 ? -3.761 -2.496 -18.616 1.00 89.75 101 GLN A CA 1
ATOM 803 C C . GLN A 1 101 ? -2.772 -3.638 -18.342 1.00 89.75 101 GLN A C 1
ATOM 805 O O . GLN A 1 101 ? -2.626 -4.547 -19.163 1.00 89.75 101 GLN A O 1
ATOM 810 N N . GLY A 1 102 ? -2.107 -3.604 -17.187 1.00 89.31 102 GLY A N 1
ATOM 811 C CA . GLY A 1 102 ? -1.042 -4.524 -16.831 1.00 89.31 102 GLY A CA 1
ATOM 812 C C . GLY A 1 102 ? -1.576 -5.892 -16.427 1.00 89.31 102 GLY A C 1
ATOM 813 O O . GLY A 1 102 ? -2.463 -6.014 -15.585 1.00 89.31 102 GLY A O 1
ATOM 814 N N . PHE A 1 103 ? -0.974 -6.953 -16.964 1.00 88.38 103 PHE A N 1
ATOM 815 C CA . PHE A 1 103 ? -1.321 -8.331 -16.593 1.00 88.38 103 PHE A CA 1
ATOM 816 C C . PHE A 1 103 ? -1.081 -8.631 -15.101 1.00 88.38 103 PHE A C 1
ATOM 818 O O . PHE A 1 103 ? -1.777 -9.451 -14.511 1.00 88.38 103 PHE A O 1
ATOM 825 N N . TYR A 1 104 ? -0.107 -7.953 -14.489 1.00 90.25 104 TYR A N 1
ATOM 826 C CA . TYR A 1 104 ? 0.262 -8.115 -13.077 1.00 90.25 104 TYR A CA 1
ATOM 827 C C . TYR A 1 104 ? -0.382 -7.066 -12.157 1.00 90.25 104 TYR A C 1
ATOM 829 O O . TYR A 1 104 ? 0.003 -6.945 -10.993 1.00 90.25 104 TYR A O 1
ATOM 837 N N . SER A 1 105 ? -1.355 -6.316 -12.677 1.00 93.50 105 SER A N 1
ATOM 838 C CA . SER A 1 105 ? -2.075 -5.287 -11.936 1.00 93.50 105 SER A CA 1
ATOM 839 C C . SER A 1 105 ? -2.929 -5.890 -10.836 1.00 93.50 105 SER A C 1
ATOM 841 O O . SER A 1 105 ? -3.670 -6.848 -11.067 1.00 93.50 105 SER A O 1
ATOM 843 N N . PHE A 1 106 ? -2.872 -5.301 -9.639 1.00 93.75 106 PHE A N 1
ATOM 844 C CA . PHE A 1 106 ? -3.778 -5.699 -8.563 1.00 93.75 106 PHE A CA 1
ATOM 845 C C . PHE A 1 106 ? -5.108 -4.936 -8.603 1.00 93.75 106 PHE A C 1
ATOM 847 O O . PHE A 1 106 ? -6.028 -5.303 -7.875 1.00 93.75 106 PHE A O 1
ATOM 854 N N . LEU A 1 107 ? -5.233 -3.889 -9.431 1.00 94.06 107 LEU A N 1
ATOM 855 C CA . LEU A 1 107 ? -6.419 -3.026 -9.465 1.00 94.06 107 LEU A CA 1
ATOM 856 C C . LEU A 1 107 ? -7.738 -3.806 -9.634 1.00 94.06 107 LEU A C 1
ATOM 858 O O . LEU A 1 107 ? -8.670 -3.523 -8.882 1.00 94.06 107 LEU A O 1
ATOM 862 N N . PRO A 1 108 ? -7.836 -4.837 -10.504 1.00 93.75 108 PRO A N 1
ATOM 863 C CA . PRO A 1 108 ? -9.065 -5.627 -10.632 1.00 93.75 108 PRO A CA 1
ATOM 864 C C . PRO A 1 108 ? -9.486 -6.357 -9.347 1.00 93.75 108 PRO A C 1
ATOM 866 O O . PRO A 1 108 ? -10.653 -6.709 -9.201 1.00 93.75 108 PRO A O 1
ATOM 869 N N . TYR A 1 109 ? -8.551 -6.585 -8.422 1.00 93.69 109 TYR A N 1
ATOM 870 C CA . TYR A 1 109 ? -8.777 -7.307 -7.169 1.00 93.69 109 TYR A CA 1
ATOM 871 C C . TYR A 1 109 ? -9.162 -6.383 -6.007 1.00 93.69 109 TYR A C 1
ATOM 873 O O . TYR A 1 109 ? -9.485 -6.871 -4.924 1.00 93.69 109 TYR A O 1
ATOM 881 N N . LEU A 1 110 ? -9.176 -5.059 -6.209 1.00 92.44 110 LEU A N 1
ATOM 882 C CA . LEU A 1 110 ? -9.664 -4.107 -5.203 1.00 92.44 110 LEU A CA 1
ATOM 883 C C . LEU A 1 110 ? -11.171 -4.243 -4.940 1.00 92.44 110 LEU A C 1
ATOM 885 O O . LEU A 1 110 ? -11.644 -3.866 -3.868 1.00 92.44 110 LEU A O 1
ATOM 889 N N . ASN A 1 111 ? -11.912 -4.887 -5.845 1.00 90.88 111 ASN A N 1
ATOM 890 C CA . ASN A 1 111 ? -13.328 -5.204 -5.660 1.00 90.88 111 ASN A CA 1
ATOM 891 C C . ASN A 1 111 ? -13.611 -6.062 -4.412 1.00 90.88 111 ASN A C 1
ATOM 893 O O . ASN A 1 111 ? -14.729 -6.050 -3.898 1.00 90.88 111 ASN A O 1
ATOM 897 N N . VAL A 1 112 ? -12.608 -6.763 -3.866 1.00 90.69 112 VAL A N 1
ATOM 898 C CA . VAL A 1 112 ? -12.742 -7.479 -2.589 1.00 90.69 112 VAL A CA 1
ATOM 899 C C . VAL A 1 112 ? -13.211 -6.559 -1.453 1.00 90.69 112 VAL A C 1
ATOM 901 O O . VAL A 1 112 ? -13.848 -7.005 -0.499 1.00 90.69 112 VAL A O 1
ATOM 904 N N . PHE A 1 113 ? -12.940 -5.261 -1.571 1.00 89.69 113 PHE A N 1
ATOM 905 C CA . PHE A 1 113 ? -13.278 -4.264 -0.573 1.00 89.69 113 PHE A CA 1
ATOM 906 C C . PHE A 1 113 ? -14.596 -3.518 -0.838 1.00 89.69 113 PHE A C 1
ATOM 908 O O . PHE A 1 113 ? -14.951 -2.669 -0.018 1.00 89.69 113 PHE A O 1
ATOM 915 N N . GLU A 1 114 ? -15.317 -3.793 -1.933 1.00 87.69 114 GLU A N 1
ATOM 916 C CA . GLU A 1 114 ? -16.483 -3.009 -2.397 1.00 87.69 114 GLU A CA 1
ATOM 917 C C . GLU A 1 114 ? -17.588 -2.887 -1.331 1.00 87.69 114 GLU A C 1
ATOM 919 O O . GLU A 1 114 ? -18.207 -1.839 -1.171 1.00 87.69 114 GLU A O 1
ATOM 924 N N . ASN A 1 115 ? -17.780 -3.934 -0.523 1.00 86.06 115 ASN A N 1
ATOM 925 C CA . ASN A 1 115 ? -18.820 -3.988 0.512 1.00 86.06 115 ASN A CA 1
ATOM 926 C C . ASN A 1 115 ? -18.310 -3.662 1.924 1.00 86.06 115 ASN A C 1
ATOM 928 O O . ASN A 1 115 ? -18.997 -3.917 2.915 1.00 86.06 115 ASN A O 1
ATOM 932 N N . ILE A 1 116 ? -17.099 -3.119 2.034 1.00 86.81 116 ILE A N 1
ATOM 933 C CA . ILE A 1 116 ? -16.470 -2.790 3.312 1.00 86.81 116 ILE A CA 1
ATOM 934 C C . ILE A 1 116 ? -16.419 -1.278 3.452 1.00 86.81 116 ILE A C 1
ATOM 936 O O . ILE A 1 116 ? -15.874 -0.578 2.601 1.00 86.81 116 ILE A O 1
ATOM 940 N N . ASN A 1 117 ? -16.970 -0.771 4.554 1.00 86.25 117 ASN A N 1
ATOM 941 C CA . ASN A 1 117 ? -16.921 0.652 4.856 1.00 86.25 117 ASN A CA 1
ATOM 942 C C . ASN A 1 117 ? -15.457 1.114 4.982 1.00 86.25 117 ASN A C 1
ATOM 944 O O . ASN A 1 117 ? -14.670 0.483 5.686 1.00 86.25 117 ASN A O 1
ATOM 948 N N . ASN A 1 118 ? -15.108 2.229 4.335 1.00 84.12 118 ASN A N 1
ATOM 949 C CA . ASN A 1 118 ? -13.761 2.814 4.368 1.00 84.12 118 ASN A CA 1
ATOM 950 C C . ASN A 1 118 ? -13.264 3.115 5.791 1.00 84.12 118 ASN A C 1
ATOM 952 O O . ASN A 1 118 ? -12.065 3.131 6.020 1.00 84.12 118 ASN A O 1
ATOM 956 N N . ASN A 1 119 ? -14.169 3.260 6.759 1.00 81.44 119 ASN A N 1
ATOM 957 C CA . ASN A 1 119 ? -13.842 3.405 8.176 1.00 81.44 119 ASN A CA 1
ATOM 958 C C . ASN A 1 119 ? -13.284 2.128 8.829 1.00 81.44 119 ASN A C 1
ATOM 960 O O . ASN A 1 119 ? -12.988 2.172 10.016 1.00 81.44 119 ASN A O 1
ATOM 964 N N . TYR A 1 120 ? -13.221 0.997 8.114 1.00 85.31 120 TYR A N 1
ATOM 965 C CA . TYR A 1 120 ? -12.783 -0.308 8.631 1.00 85.31 120 TYR A CA 1
ATOM 966 C C . TYR A 1 120 ? -11.718 -0.980 7.753 1.00 85.31 120 TYR A C 1
ATOM 968 O O . TYR A 1 120 ? -11.382 -2.141 7.976 1.00 85.31 120 TYR A O 1
ATOM 976 N N . LYS A 1 121 ? -11.173 -0.276 6.755 1.00 88.62 121 LYS A N 1
ATOM 977 C CA . LYS A 1 121 ? -10.130 -0.797 5.864 1.00 88.62 121 LYS A CA 1
ATOM 978 C C . LYS A 1 121 ? -9.111 0.282 5.522 1.00 88.62 121 LYS A C 1
ATOM 980 O O . LYS A 1 121 ? -9.482 1.440 5.360 1.00 88.62 121 LYS A O 1
ATOM 985 N N . ALA A 1 122 ? -7.853 -0.104 5.343 1.00 90.56 122 ALA A N 1
ATOM 986 C CA . ALA A 1 122 ? -6.823 0.800 4.844 1.00 90.56 122 ALA A CA 1
ATOM 987 C C . ALA A 1 122 ? -5.711 0.053 4.100 1.00 90.56 122 ALA A C 1
ATOM 989 O O . ALA A 1 122 ? -5.262 -1.008 4.541 1.00 90.56 122 ALA A O 1
ATOM 990 N N . PHE A 1 123 ? -5.226 0.659 3.015 1.00 93.25 123 PHE A N 1
ATOM 991 C CA . PHE A 1 123 ? -3.970 0.278 2.379 1.00 93.25 123 PHE A CA 1
ATOM 992 C C . PHE A 1 123 ? -2.853 1.093 3.028 1.00 93.25 123 PHE A C 1
ATOM 994 O O . PHE A 1 123 ? -2.941 2.320 3.085 1.00 93.25 123 PHE A O 1
ATOM 1001 N N . SER A 1 124 ? -1.759 0.458 3.447 1.00 92.06 124 SER A N 1
ATOM 1002 C CA . SER A 1 124 ? -0.534 1.200 3.775 1.00 92.06 124 SER A CA 1
ATOM 1003 C C . SER A 1 124 ? 0.730 0.661 3.108 1.00 92.06 124 SER A C 1
ATOM 1005 O O . SER A 1 124 ? 0.813 -0.515 2.765 1.00 92.06 124 SER A O 1
ATOM 1007 N N . PHE A 1 125 ? 1.730 1.530 2.944 1.00 93.44 125 PHE A N 1
ATOM 1008 C CA . PHE A 1 125 ? 3.080 1.134 2.545 1.00 93.44 125 PHE A CA 1
ATOM 1009 C C . PHE A 1 125 ? 4.164 1.809 3.387 1.00 93.44 125 PHE A C 1
ATOM 1011 O O . PHE A 1 125 ? 3.940 2.892 3.929 1.00 93.44 125 PHE A O 1
ATOM 1018 N N . SER A 1 126 ? 5.355 1.206 3.464 1.00 87.56 126 SER A N 1
ATOM 1019 C CA . SER A 1 126 ? 6.486 1.796 4.204 1.00 87.56 126 SER A CA 1
ATOM 1020 C C . SER A 1 126 ? 7.410 2.650 3.341 1.00 87.56 126 SER A C 1
ATOM 1022 O O . SER A 1 126 ? 7.634 3.828 3.616 1.00 87.56 126 SER A O 1
ATOM 1024 N N . TYR A 1 127 ? 7.984 2.070 2.290 1.00 88.62 127 TYR A N 1
ATOM 1025 C CA . TYR A 1 127 ? 9.065 2.703 1.535 1.00 88.62 127 TYR A CA 1
ATOM 1026 C C . TYR A 1 127 ? 8.703 2.863 0.069 1.00 88.62 127 TYR A C 1
ATOM 1028 O O . TYR A 1 127 ? 7.974 2.056 -0.485 1.00 88.62 127 TYR A O 1
ATOM 1036 N N . LEU A 1 128 ? 9.251 3.877 -0.596 1.00 93.25 128 LEU A N 1
ATOM 1037 C CA . LEU A 1 128 ? 9.062 4.024 -2.038 1.00 93.25 128 LEU A CA 1
ATOM 1038 C C . LEU A 1 128 ? 9.754 2.883 -2.786 1.00 93.25 128 LEU A C 1
ATOM 1040 O O . LEU A 1 128 ? 10.923 2.576 -2.523 1.00 93.25 128 LEU A O 1
ATOM 1044 N N . TYR A 1 129 ? 9.052 2.289 -3.747 1.00 93.25 129 TYR A N 1
ATOM 1045 C CA . TYR A 1 129 ? 9.652 1.349 -4.678 1.00 93.25 129 TYR A CA 1
ATOM 1046 C C . TYR A 1 129 ? 10.726 2.062 -5.500 1.00 93.25 129 TYR A C 1
ATOM 1048 O O . TYR A 1 129 ? 10.492 3.096 -6.122 1.00 93.25 129 TYR A O 1
ATOM 1056 N N . LYS A 1 130 ? 11.949 1.525 -5.478 1.00 90.62 130 LYS A N 1
ATOM 1057 C CA . LYS A 1 130 ? 13.095 2.169 -6.136 1.00 90.62 130 LYS A CA 1
ATOM 1058 C C . LYS A 1 130 ? 12.978 2.189 -7.658 1.00 90.62 130 LYS A C 1
ATOM 1060 O O . LYS A 1 130 ? 13.584 3.058 -8.271 1.00 90.62 130 LYS A O 1
ATOM 1065 N N . GLY A 1 131 ? 12.233 1.253 -8.253 1.00 88.62 131 GLY A N 1
ATOM 1066 C CA . GLY A 1 131 ? 12.047 1.208 -9.705 1.00 88.62 131 GLY A CA 1
ATOM 1067 C C . GLY A 1 131 ? 11.341 2.449 -10.246 1.00 88.62 131 GLY A C 1
ATOM 1068 O O . GLY A 1 131 ? 11.729 2.933 -11.297 1.00 88.62 131 GLY A O 1
ATOM 1069 N N . ASP A 1 132 ? 10.427 3.038 -9.474 1.00 90.38 132 ASP A N 1
ATOM 1070 C CA . ASP A 1 132 ? 9.709 4.248 -9.888 1.00 90.38 132 ASP A CA 1
ATOM 1071 C C . ASP A 1 132 ? 10.560 5.523 -9.747 1.00 90.38 132 ASP A C 1
ATOM 1073 O O . ASP A 1 132 ? 10.164 6.594 -10.188 1.00 90.38 132 ASP A O 1
ATOM 1077 N N . GLN A 1 133 ? 11.726 5.459 -9.097 1.00 83.81 133 GLN A N 1
ATOM 1078 C CA . GLN A 1 133 ? 12.514 6.659 -8.794 1.00 83.81 133 GLN A CA 1
ATOM 1079 C C . GLN A 1 133 ? 13.304 7.187 -9.997 1.00 83.81 133 GLN A C 1
ATOM 1081 O O . GLN A 1 133 ? 13.686 8.355 -9.992 1.00 83.81 133 GLN A O 1
ATOM 1086 N N . CYS A 1 134 ? 13.590 6.360 -11.007 1.00 81.44 134 CYS A N 1
ATOM 1087 C CA . CYS A 1 134 ? 14.249 6.837 -12.227 1.00 81.44 134 CYS A CA 1
ATOM 1088 C C . CYS A 1 134 ? 13.248 7.453 -13.211 1.00 81.44 134 CYS A C 1
ATOM 1090 O O . CYS A 1 134 ? 13.549 8.456 -13.857 1.00 81.44 134 CYS A O 1
ATOM 1092 N N . CYS A 1 135 ? 12.079 6.832 -13.318 1.00 82.75 135 CYS A N 1
ATOM 1093 C CA . CYS A 1 135 ? 10.934 7.159 -14.156 1.00 82.75 135 CYS A CA 1
ATOM 1094 C C . CYS A 1 135 ? 9.765 6.458 -13.451 1.00 82.75 135 CYS A C 1
ATOM 1096 O O . CYS A 1 135 ? 9.926 5.270 -13.166 1.00 82.75 135 CYS A O 1
ATOM 1098 N N . PRO A 1 136 ? 8.632 7.092 -13.113 1.00 88.06 136 PRO A N 1
ATOM 1099 C CA . PRO A 1 136 ? 7.991 8.301 -13.657 1.00 88.06 136 PRO A CA 1
ATOM 1100 C C . PRO A 1 136 ? 8.292 9.626 -12.907 1.00 88.06 136 PRO A C 1
ATOM 1102 O O . PRO A 1 136 ? 9.174 9.692 -12.059 1.00 88.06 136 PRO A O 1
ATOM 1105 N N . THR A 1 137 ? 7.562 10.714 -13.201 1.00 91.38 137 THR A N 1
ATOM 1106 C CA . THR A 1 137 ? 7.550 11.928 -12.357 1.00 91.38 137 THR A CA 1
ATOM 1107 C C . THR A 1 137 ? 6.752 11.706 -11.066 1.00 91.38 137 THR A C 1
ATOM 1109 O O . THR A 1 137 ? 5.867 10.849 -11.002 1.00 91.38 137 THR A O 1
ATOM 1112 N N . LYS A 1 138 ? 6.989 12.544 -10.042 1.00 91.44 138 LYS A N 1
ATOM 1113 C CA . LYS A 1 138 ? 6.161 12.565 -8.819 1.00 91.44 138 LYS A CA 1
ATOM 1114 C C . LYS A 1 138 ? 4.668 12.701 -9.126 1.00 91.44 138 LYS A C 1
ATOM 1116 O O . LYS A 1 138 ? 3.852 12.093 -8.443 1.00 91.44 138 LYS A O 1
ATOM 1121 N N . ASP A 1 139 ? 4.313 13.516 -10.118 1.00 92.50 139 ASP A N 1
ATOM 1122 C CA . ASP A 1 139 ? 2.921 13.763 -10.501 1.00 92.50 139 ASP A CA 1
ATOM 1123 C C . ASP A 1 139 ? 2.292 12.521 -11.119 1.00 92.50 139 ASP A C 1
ATOM 1125 O O . ASP A 1 139 ? 1.200 12.140 -10.722 1.00 92.50 139 ASP A O 1
ATOM 1129 N N . GLN A 1 140 ? 3.008 11.843 -12.013 1.00 93.56 140 GLN A N 1
ATOM 1130 C CA . GLN A 1 140 ? 2.548 10.600 -12.628 1.00 93.56 140 GLN A CA 1
ATOM 1131 C C . GLN A 1 140 ? 2.325 9.493 -11.589 1.00 93.56 140 GLN A C 1
ATOM 1133 O O . GLN A 1 140 ? 1.280 8.846 -11.609 1.00 93.56 140 GLN A O 1
ATOM 1138 N N . LEU A 1 141 ? 3.261 9.305 -10.650 1.00 93.81 141 LEU A N 1
ATOM 1139 C CA . LEU A 1 141 ? 3.100 8.314 -9.581 1.00 93.81 141 LEU A CA 1
ATOM 1140 C C . LEU A 1 141 ? 1.937 8.672 -8.642 1.00 93.81 141 LEU A C 1
ATOM 1142 O O . LEU A 1 141 ? 1.103 7.826 -8.325 1.00 93.81 141 LEU A O 1
ATOM 1146 N N . TRP A 1 142 ? 1.853 9.940 -8.227 1.00 94.81 142 TRP A N 1
ATOM 1147 C CA . TRP A 1 142 ? 0.767 10.440 -7.381 1.00 94.81 142 TRP A CA 1
ATOM 1148 C C . TRP A 1 142 ? -0.607 10.254 -8.024 1.00 94.81 142 TRP A C 1
ATOM 1150 O O . TRP A 1 142 ? -1.564 9.842 -7.370 1.00 94.81 142 TRP A O 1
ATOM 1160 N N . ASP A 1 143 ? -0.696 10.548 -9.316 1.00 94.50 143 ASP A N 1
ATOM 1161 C CA . ASP A 1 143 ? -1.920 10.438 -10.089 1.00 94.50 143 ASP A CA 1
ATOM 1162 C C . ASP A 1 143 ? -2.354 8.981 -10.250 1.00 94.50 143 ASP A C 1
ATOM 1164 O O . ASP A 1 143 ? -3.544 8.691 -10.129 1.00 94.50 143 ASP A O 1
ATOM 1168 N N . ALA A 1 144 ? -1.406 8.061 -10.443 1.00 94.31 144 ALA A N 1
ATOM 1169 C CA . ALA A 1 144 ? -1.687 6.632 -10.521 1.00 94.31 144 ALA A CA 1
ATOM 1170 C C . ALA A 1 144 ? -2.176 6.053 -9.183 1.00 94.31 144 ALA A C 1
ATOM 1172 O O . ALA A 1 144 ? -3.097 5.235 -9.174 1.00 94.31 144 ALA A O 1
ATOM 1173 N N . TRP A 1 145 ? -1.636 6.516 -8.048 1.00 95.75 145 TRP A N 1
ATOM 1174 C CA . TRP A 1 145 ? -2.102 6.108 -6.716 1.00 95.75 145 TRP A CA 1
ATOM 1175 C C . TRP A 1 145 ? -3.525 6.571 -6.378 1.00 95.75 145 TRP A C 1
ATOM 1177 O O . TRP A 1 145 ? -4.123 6.014 -5.455 1.00 95.75 145 TRP A O 1
ATOM 1187 N N . ARG A 1 146 ? -4.118 7.518 -7.127 1.00 94.56 146 ARG A N 1
ATOM 1188 C CA . ARG A 1 146 ? -5.538 7.881 -6.939 1.00 94.56 146 ARG A CA 1
ATOM 1189 C C . ARG A 1 146 ? -6.470 6.683 -7.106 1.00 94.56 146 ARG A C 1
ATOM 1191 O O . ARG A 1 146 ? -7.456 6.596 -6.389 1.00 94.56 146 ARG A O 1
ATOM 1198 N N . GLN A 1 147 ? -6.098 5.732 -7.962 1.00 93.69 147 GLN A N 1
ATOM 1199 C CA . GLN A 1 147 ? -6.863 4.505 -8.194 1.00 93.69 147 GLN A CA 1
ATOM 1200 C C . GLN A 1 147 ? -7.014 3.652 -6.927 1.00 93.69 147 GLN A C 1
ATOM 1202 O O . GLN A 1 147 ? -8.024 2.989 -6.751 1.00 93.69 147 GLN A O 1
ATOM 1207 N N . ILE A 1 148 ? -6.029 3.688 -6.025 1.00 94.00 148 ILE A N 1
ATOM 1208 C CA . ILE A 1 148 ? -6.116 3.010 -4.724 1.00 94.00 148 ILE A CA 1
ATOM 1209 C C . ILE A 1 148 ? -6.983 3.838 -3.776 1.00 94.00 148 ILE A C 1
ATOM 1211 O O . ILE A 1 148 ? -7.877 3.312 -3.121 1.00 94.00 148 ILE A O 1
ATOM 1215 N N . ARG A 1 149 ? -6.724 5.151 -3.725 1.00 90.75 149 ARG A N 1
ATOM 1216 C CA . ARG A 1 149 ? -7.431 6.096 -2.851 1.00 90.75 149 ARG A CA 1
ATOM 1217 C C . ARG A 1 149 ? -8.942 6.092 -3.078 1.00 90.75 149 ARG A C 1
ATOM 1219 O O . ARG A 1 149 ? -9.697 6.307 -2.133 1.00 90.75 149 ARG A O 1
ATOM 1226 N N . ASP A 1 150 ? -9.378 5.908 -4.318 1.00 91.00 150 ASP A N 1
ATOM 1227 C CA . ASP A 1 150 ? -10.800 5.900 -4.659 1.00 91.00 150 ASP A CA 1
ATOM 1228 C C . ASP A 1 150 ? -11.521 4.659 -4.093 1.00 91.00 150 ASP A C 1
ATOM 1230 O O . ASP A 1 150 ? -12.715 4.725 -3.810 1.00 91.00 150 ASP A O 1
ATOM 1234 N N . GLU A 1 151 ? -10.783 3.579 -3.809 1.00 91.44 151 GLU A N 1
ATOM 1235 C CA . GLU A 1 151 ? -11.308 2.324 -3.256 1.00 91.44 151 GLU A CA 1
ATOM 1236 C C . GLU A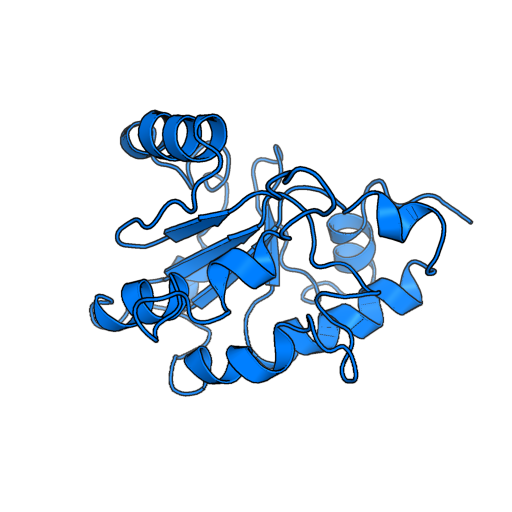 1 151 ? -11.174 2.222 -1.724 1.00 91.44 151 GLU A C 1
ATOM 1238 O O . GLU A 1 151 ? -11.932 1.499 -1.065 1.00 91.44 151 GLU A O 1
ATOM 1243 N N . MET A 1 152 ? -10.192 2.909 -1.129 1.00 90.75 152 MET A N 1
ATOM 1244 C CA . MET A 1 152 ? -9.889 2.864 0.310 1.00 90.75 152 MET A CA 1
ATOM 1245 C C . MET A 1 152 ? -8.926 3.977 0.755 1.00 90.75 152 MET A C 1
ATOM 1247 O O . MET A 1 152 ? -8.133 4.470 -0.046 1.00 90.75 152 MET A O 1
ATOM 1251 N N . PRO A 1 153 ? -8.898 4.309 2.058 1.00 92.06 153 PRO A N 1
ATOM 1252 C CA . PRO A 1 153 ? -7.829 5.109 2.649 1.00 92.06 153 PRO A CA 1
ATOM 1253 C C . PRO A 1 153 ? -6.434 4.536 2.349 1.00 92.06 153 PRO A C 1
ATOM 1255 O O . PRO A 1 153 ? -6.209 3.329 2.482 1.00 92.06 153 PRO A O 1
ATOM 1258 N N . PHE A 1 154 ? -5.499 5.404 1.953 1.00 93.19 154 PHE A N 1
ATOM 1259 C CA . PHE A 1 154 ? -4.141 5.027 1.555 1.00 93.19 154 PHE A CA 1
ATOM 1260 C C . PHE A 1 154 ? -3.104 5.802 2.363 1.00 93.19 154 PHE A C 1
ATOM 1262 O O . PHE A 1 154 ? -3.087 7.032 2.339 1.00 93.19 154 PHE A O 1
ATOM 1269 N N . TYR A 1 155 ? -2.223 5.086 3.056 1.00 92.44 155 TYR A N 1
ATOM 1270 C CA . TYR A 1 155 ? -1.273 5.674 3.996 1.00 92.44 155 TYR A CA 1
ATOM 1271 C C . TYR A 1 155 ? 0.171 5.318 3.667 1.00 92.44 155 TYR A C 1
ATOM 1273 O O . TYR A 1 155 ? 0.486 4.212 3.225 1.00 92.44 155 TYR A O 1
ATOM 1281 N N . ARG A 1 156 ? 1.078 6.230 4.012 1.00 91.44 156 ARG A N 1
ATOM 1282 C CA . ARG A 1 156 ? 2.493 5.911 4.177 1.00 91.44 156 ARG A CA 1
ATOM 1283 C C . ARG A 1 156 ? 2.828 5.768 5.657 1.00 91.44 156 ARG A C 1
ATOM 1285 O O . ARG A 1 156 ? 2.851 6.755 6.392 1.00 91.44 156 ARG A O 1
ATOM 1292 N N . CYS A 1 157 ? 3.169 4.554 6.049 1.00 86.56 157 CYS A N 1
ATOM 1293 C CA . CYS A 1 157 ? 3.539 4.152 7.396 1.00 86.56 157 CYS A CA 1
ATOM 1294 C C . CYS A 1 157 ? 5.003 3.703 7.380 1.00 86.56 157 CYS A C 1
ATOM 1296 O O . CYS A 1 157 ? 5.281 2.552 7.079 1.00 86.56 157 CYS A O 1
ATOM 1298 N N . ASP A 1 158 ? 5.945 4.604 7.656 1.00 79.06 158 ASP A N 1
ATOM 1299 C CA . ASP A 1 158 ? 7.378 4.285 7.754 1.00 79.06 158 ASP A CA 1
ATOM 1300 C C . ASP A 1 158 ? 7.866 4.413 9.207 1.00 79.06 158 ASP A C 1
ATOM 1302 O O . ASP A 1 158 ? 7.081 4.338 10.144 1.00 79.06 158 ASP A O 1
ATOM 1306 N N . ASN A 1 159 ? 9.164 4.615 9.436 1.00 70.12 159 ASN A N 1
ATOM 1307 C CA . ASN A 1 159 ? 9.711 4.734 10.794 1.00 70.12 159 ASN A CA 1
ATOM 1308 C C . ASN A 1 159 ? 9.286 6.026 11.531 1.00 70.12 159 ASN A C 1
ATOM 1310 O O . ASN A 1 159 ? 9.792 6.294 12.623 1.00 70.12 159 ASN A O 1
ATOM 1314 N N . ARG A 1 160 ? 8.420 6.860 10.938 1.00 68.56 160 ARG A N 1
ATOM 1315 C CA . ARG A 1 160 ? 7.837 8.028 11.607 1.00 68.56 160 ARG A CA 1
ATOM 1316 C C . ARG A 1 160 ? 6.861 7.586 12.709 1.00 68.56 160 ARG A C 1
ATOM 1318 O O . ARG A 1 160 ? 6.280 6.507 12.616 1.00 68.56 160 ARG A O 1
ATOM 1325 N N . PRO A 1 161 ? 6.645 8.425 13.742 1.00 64.56 161 PRO A N 1
ATOM 1326 C CA . PRO A 1 161 ? 5.662 8.130 14.783 1.00 64.56 161 PRO A CA 1
ATOM 1327 C C . PRO A 1 161 ? 4.255 7.933 14.209 1.00 64.56 161 PRO A C 1
ATOM 1329 O O . PRO A 1 161 ? 3.544 7.024 14.618 1.00 64.56 161 PRO A O 1
ATOM 1332 N N . GLN A 1 162 ? 3.873 8.747 13.223 1.00 73.44 162 GLN A N 1
ATOM 1333 C CA . GLN A 1 162 ? 2.540 8.735 12.626 1.00 73.44 162 GLN A CA 1
ATOM 1334 C C . GLN A 1 162 ? 2.586 8.269 11.174 1.00 73.44 162 GLN A C 1
ATOM 1336 O O . GLN A 1 162 ? 3.458 8.691 10.403 1.00 73.44 162 GLN A O 1
ATOM 1341 N N . CYS A 1 163 ? 1.606 7.447 10.799 1.00 84.31 163 CYS A N 1
ATOM 1342 C CA . CYS A 1 163 ? 1.278 7.218 9.402 1.00 84.31 163 CYS A CA 1
ATOM 1343 C C . CYS A 1 163 ? 0.728 8.508 8.791 1.00 84.31 163 CYS A C 1
ATOM 1345 O O . CYS A 1 163 ? -0.045 9.227 9.417 1.00 84.31 163 CYS A O 1
ATOM 1347 N N . ILE A 1 164 ? 1.107 8.794 7.551 1.00 88.00 164 ILE A N 1
ATOM 1348 C CA . ILE A 1 164 ? 0.552 9.923 6.803 1.00 88.00 164 ILE A CA 1
ATOM 1349 C C . ILE A 1 164 ? -0.515 9.402 5.864 1.00 88.00 164 ILE A C 1
ATOM 1351 O O . ILE A 1 164 ? -0.223 8.561 5.014 1.00 88.00 164 ILE A O 1
ATOM 1355 N N . GLU A 1 165 ? -1.726 9.932 5.994 1.00 90.56 165 GLU A N 1
ATOM 1356 C CA . GLU A 1 165 ? -2.782 9.731 5.009 1.00 90.56 165 GLU A CA 1
ATOM 1357 C C . GLU A 1 165 ? -2.411 10.464 3.720 1.00 90.56 165 GLU A C 1
ATOM 1359 O O . GLU A 1 165 ? -2.274 11.694 3.677 1.00 90.56 165 GLU A O 1
ATOM 1364 N N . CYS A 1 166 ? -2.225 9.708 2.647 1.00 92.25 166 CYS A N 1
ATOM 1365 C CA . CYS A 1 166 ? -2.012 10.293 1.340 1.00 92.25 166 CYS A CA 1
ATOM 1366 C C . CYS A 1 166 ? -3.331 10.921 0.862 1.00 92.25 166 CYS A C 1
ATOM 1368 O O . CYS A 1 166 ? -4.408 10.379 1.078 1.00 92.25 166 CYS A O 1
ATOM 1370 N N . PHE A 1 167 ? -3.243 12.069 0.186 1.00 92.12 167 PHE A N 1
ATOM 1371 C CA . PHE A 1 167 ? -4.358 12.839 -0.388 1.00 92.12 167 PHE A CA 1
ATOM 1372 C C . PHE A 1 167 ? -5.197 13.684 0.589 1.00 92.12 167 PHE A C 1
ATOM 1374 O O . PHE A 1 167 ? -5.900 14.578 0.118 1.00 92.12 167 PHE A O 1
ATOM 1381 N N . ALA A 1 168 ? -5.083 13.513 1.910 1.00 86.12 168 ALA A N 1
ATOM 1382 C CA . ALA A 1 168 ? -5.859 14.297 2.884 1.00 86.12 168 ALA A CA 1
ATOM 1383 C C . ALA A 1 168 ? -5.451 15.786 2.974 1.00 86.12 168 ALA A C 1
ATOM 1385 O O . ALA A 1 168 ? -6.276 16.649 3.265 1.00 86.12 168 ALA A O 1
ATOM 1386 N N . GLY A 1 169 ? -4.181 16.109 2.694 1.00 80.06 169 GLY A N 1
ATOM 1387 C CA . GLY A 1 169 ? -3.590 17.445 2.892 1.00 80.06 169 GLY A CA 1
ATOM 1388 C C . GLY A 1 169 ? -3.115 18.139 1.611 1.00 80.06 169 GLY A C 1
ATOM 1389 O O . GLY A 1 169 ? -2.226 18.992 1.664 1.00 80.06 169 GLY A O 1
ATOM 1390 N N . GLY A 1 170 ? -3.612 17.727 0.440 1.00 86.00 170 GLY A N 1
ATOM 1391 C CA . GLY A 1 170 ? -3.179 18.273 -0.852 1.00 86.00 170 GLY A CA 1
ATOM 1392 C C . GLY A 1 170 ? -1.665 18.138 -1.071 1.00 86.00 170 GLY A C 1
ATOM 1393 O O . GLY A 1 170 ? -1.094 17.067 -0.843 1.00 86.00 170 GLY A O 1
ATOM 1394 N N . GLN A 1 171 ? -1.000 19.227 -1.477 1.00 88.75 171 GLN A N 1
ATOM 1395 C CA . GLN A 1 171 ? 0.434 19.218 -1.805 1.00 88.75 171 GLN A CA 1
ATOM 1396 C C . GLN A 1 171 ? 1.325 18.786 -0.631 1.00 88.75 171 GLN A C 1
ATOM 1398 O O . GLN A 1 171 ? 2.312 18.087 -0.843 1.00 88.75 171 GLN A O 1
ATOM 1403 N N . GLN A 1 172 ? 0.979 19.147 0.608 1.00 90.69 172 GLN A N 1
ATOM 1404 C CA . GLN A 1 172 ? 1.769 18.746 1.774 1.00 90.69 172 GLN A CA 1
ATOM 1405 C C . GLN A 1 172 ? 1.771 17.222 1.940 1.00 90.69 172 GLN A C 1
ATOM 1407 O O . GLN A 1 172 ? 2.838 16.617 2.059 1.00 90.69 172 GLN A O 1
ATOM 1412 N N . SER A 1 173 ? 0.589 16.598 1.867 1.00 91.06 173 SER A N 1
ATOM 1413 C CA . SER A 1 173 ? 0.464 15.137 1.956 1.00 91.06 173 SER A CA 1
ATOM 1414 C C . SER A 1 173 ? 1.211 14.432 0.823 1.00 91.06 173 SER A C 1
ATOM 1416 O O . SER A 1 173 ? 1.852 13.407 1.046 1.00 91.06 173 SER A O 1
ATOM 1418 N N . LYS A 1 174 ? 1.214 15.025 -0.378 1.00 94.31 174 LYS A N 1
ATOM 1419 C CA . LYS A 1 174 ? 1.971 14.523 -1.524 1.00 94.31 174 LYS A CA 1
ATOM 1420 C C . LYS A 1 174 ? 3.466 14.479 -1.251 1.00 94.31 174 LYS A C 1
ATOM 1422 O O . LYS A 1 174 ? 4.079 13.429 -1.418 1.00 94.31 174 LYS A O 1
ATOM 1427 N N . GLU A 1 175 ? 4.049 15.579 -0.782 1.00 93.00 175 GLU A N 1
ATOM 1428 C CA . GLU A 1 175 ? 5.482 15.615 -0.467 1.00 93.00 175 GLU A CA 1
ATOM 1429 C C . GLU A 1 175 ? 5.852 14.661 0.674 1.00 93.00 175 GLU A C 1
ATOM 1431 O O . GLU A 1 175 ? 6.919 14.051 0.652 1.00 93.00 175 GLU A O 1
ATOM 1436 N N . GLN A 1 176 ? 4.965 14.481 1.654 1.00 92.06 176 GLN A N 1
ATOM 1437 C CA . GLN A 1 176 ? 5.186 13.567 2.775 1.00 92.06 176 GLN A CA 1
ATOM 1438 C C . GLN A 1 176 ? 5.078 12.085 2.376 1.00 92.06 176 GLN A C 1
ATOM 1440 O O . GLN A 1 176 ? 5.887 11.268 2.834 1.00 92.06 176 GLN A O 1
ATOM 1445 N N . CYS A 1 177 ? 4.116 11.730 1.518 1.00 93.38 177 CYS A N 1
ATOM 1446 C CA . CYS A 1 177 ? 3.963 10.376 0.984 1.00 93.38 177 CYS A CA 1
ATOM 1447 C C . CYS A 1 177 ? 5.059 10.030 -0.034 1.00 93.38 177 CYS A C 1
ATOM 1449 O O . CYS A 1 177 ? 5.564 8.909 -0.031 1.00 93.38 177 CYS A O 1
ATOM 1451 N N . LEU A 1 178 ? 5.514 11.003 -0.830 1.00 93.56 178 LEU A N 1
ATOM 1452 C CA . LEU A 1 178 ? 6.599 10.854 -1.809 1.00 93.56 178 LEU A CA 1
ATOM 1453 C C . LEU A 1 178 ? 7.972 11.303 -1.278 1.00 93.56 178 LEU A C 1
ATOM 1455 O O . LEU A 1 178 ? 8.912 11.494 -2.050 1.00 93.56 178 LEU A O 1
ATOM 1459 N N . GLN A 1 179 ? 8.132 11.453 0.039 1.00 90.69 179 GLN A N 1
ATOM 1460 C CA . GLN A 1 179 ? 9.409 11.837 0.639 1.00 90.69 179 GLN A CA 1
ATOM 1461 C C . GLN A 1 179 ? 10.504 10.817 0.283 1.00 90.69 179 GLN A C 1
ATOM 1463 O O . GLN A 1 179 ? 10.363 9.627 0.574 1.00 90.69 179 GLN A O 1
ATOM 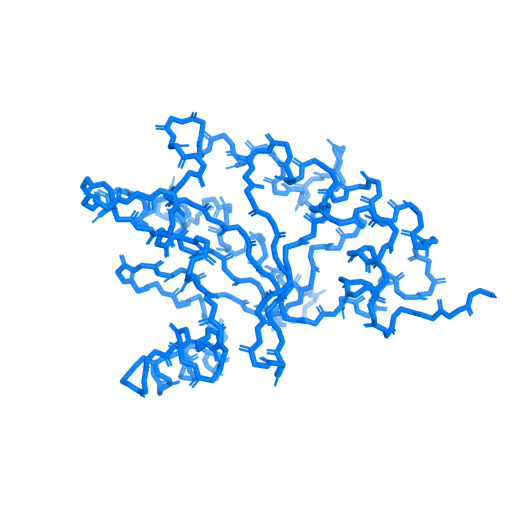1468 N N . GLY A 1 180 ? 11.607 11.283 -0.304 1.00 85.25 180 GLY A N 1
ATOM 1469 C CA . GLY A 1 180 ? 12.700 10.430 -0.789 1.00 85.25 180 GLY A CA 1
ATOM 1470 C C . GLY A 1 180 ? 12.603 10.054 -2.270 1.00 85.25 180 GLY A C 1
ATOM 1471 O O . GLY A 1 180 ? 13.515 9.411 -2.778 1.00 85.25 180 GLY A O 1
ATOM 1472 N N . PHE A 1 181 ? 11.546 10.475 -2.972 1.00 86.19 181 PHE A N 1
ATOM 1473 C CA . PHE A 1 181 ? 11.506 10.440 -4.431 1.00 86.19 181 PHE A CA 1
ATOM 1474 C C . PHE A 1 181 ? 12.489 11.488 -4.991 1.00 86.19 181 PHE A C 1
ATOM 1476 O O . PHE A 1 181 ? 12.476 12.622 -4.487 1.00 86.19 181 PHE A O 1
ATOM 1483 N N . PRO A 1 182 ? 13.339 11.155 -5.983 1.00 76.00 182 PRO A N 1
ATOM 1484 C CA . PRO A 1 182 ? 14.324 12.088 -6.524 1.00 76.00 182 PRO A CA 1
ATOM 1485 C C . PRO A 1 182 ? 13.683 13.392 -6.997 1.00 76.00 182 PRO A C 1
ATOM 1487 O O . PRO A 1 182 ? 12.572 13.399 -7.529 1.00 76.00 182 PRO A O 1
ATOM 1490 N N . GLN A 1 183 ? 14.376 14.509 -6.780 1.00 59.41 183 GLN A N 1
ATOM 1491 C CA . GLN A 1 183 ? 14.004 15.751 -7.448 1.00 59.41 183 GLN A CA 1
ATOM 1492 C C . GLN A 1 183 ? 14.498 15.661 -8.891 1.00 59.41 183 GLN A C 1
ATOM 1494 O O . GLN A 1 183 ? 15.654 15.298 -9.112 1.00 59.41 183 GLN A O 1
ATOM 1499 N N . ALA A 1 184 ? 13.585 15.905 -9.832 1.00 54.25 184 ALA A N 1
ATOM 1500 C CA . ALA A 1 184 ? 13.908 16.046 -11.247 1.00 54.25 184 ALA A CA 1
ATOM 1501 C C . ALA A 1 184 ? 14.788 17.281 -11.481 1.00 54.25 184 ALA A C 1
ATOM 1503 O O . ALA A 1 184 ? 14.596 18.278 -10.744 1.00 54.25 184 ALA A O 1
#

pLDDT: mean 82.35, std 16.35, range [32.0, 95.81]

InterPro domains:
  IPR040958 Secreted Novel AID/APOBEC-like Deaminase 1 [PF18744] (2-180)

Radius of gyration: 15.52 Å; chains: 1; bounding box: 34×41×39 Å

Sequence (184 aa):
MTRDECDTLDNNVMANVIPSDLKDDIQDAIFQGKVYEGSRIAFAKPVRHRNYWDHAEYQLLVPDGSGESPVQRLLKKMEPNQCVLFHSLLSPCLDYCIDPQGFYSFLPYLNVFENINNNYKAFSFSYLYKGDQCCPTKDQLWDAWRQIRDEMPFYRCDNRPQCIECFAGGQQSKEQCLQGFPQA

Organism: Pleurodeles waltl (NCBI:txid8319)